Protein AF-A0A7S3G269-F1 (afdb_monomer)

Foldseek 3Di:
DDDDDDPDPPPQPVQNVVQVVLVVCCCVVPVPPDQPDPHPVSSVVVVVVVCVVVPCVDPVVVVVVVVVVVVVVVVVVVVVVVVVVVVVVVVVLVVVLVVLVVVLVVLVVVLVVLVVVLVVLVVVVVVVVVVVVVVVVVCVDDDDDPVVVVVVVVVVVSVVVSVVSVVVSVVSVVVSVVSVVVSVVSVVVD

Solvent-accessible surface area (backbone atoms only — not comparable to full-atom values): 10817 Å² total; per-residue (Å²): 135,87,84,78,76,81,92,66,95,61,88,68,48,72,66,56,53,50,41,52,51,52,48,52,49,43,28,72,76,67,70,49,79,81,74,84,62,88,46,69,66,51,47,53,51,52,52,51,48,52,40,57,76,66,38,47,85,36,74,66,33,50,46,55,53,48,55,52,50,52,54,50,51,52,51,51,54,50,51,52,54,51,50,50,55,50,52,52,50,52,52,53,51,52,53,49,48,53,52,51,51,52,50,44,52,54,51,51,51,53,52,52,52,53,51,52,53,48,55,52,51,52,52,51,51,52,52,50,52,53,49,51,55,56,50,59,70,56,55,86,50,94,67,93,61,76,66,59,59,56,52,51,51,50,51,52,52,53,49,54,53,50,49,53,53,50,55,51,46,55,54,49,54,51,52,49,51,51,47,48,54,54,48,56,53,55,57,74,70,108

Nearest PDB structures (foldseek):
  5nnv-assembly4_D  TM=6.983E-01  e=1.440E-01  Bacillus subtilis subsp. subtilis str. 168
  5dxh-assembly2_E  TM=9.054E-01  e=5.481E+00  Bos taurus
  8sbj-assembly1_B  TM=4.079E-01  e=4.845E+00  Homo sapiens

Mean predicted aligned error: 18.45 Å

Radius of gyration: 41.76 Å; Cα contacts (8 Å, |Δi|>4): 52; chains: 1; bounding box: 80×45×106 Å

Organism: NCBI:txid652834

pLDDT: mean 71.33, std 13.99, range [30.2, 91.5]

Sequence (190 aa):
ASSRRPNNVRTKSWRDSCVDAIGNILDSASGIEGLKLSTPRDVQKSFLEWLREREYWSTEGLNLLTERLDVLQQRIKQQKADKIRMQDRIASVSQALATRTKECALQATQVSDLKAEIEKLKSSLKAVKQKNNKYARASDSCVPQPSLQEENQKLKQENKALRLKTDNIMKKARILGQCRDDVDNQVLWI

Secondary structure (DSSP, 8-state):
---PPP-------HHHHHHHHHHHHHHHHH--TT----SHHHHHHHHHHHHHHTTTTSHHHHHHHHHHHHHHHHHHHHHHHHHHHHHHHHHHHHHHHHHHHHHHHHHHHHHHHHHHHHHHHHHHHHHHHHHHHHHHTTTTS----THHHHHHHHHHHHHHHHHHHHHHHHHHHHHHHHHHHHHHHHHHH-

Structure (mmCIF, N/CA/C/O backbone):
data_AF-A0A7S3G269-F1
#
_entry.id   AF-A0A7S3G269-F1
#
loop_
_atom_site.group_PDB
_atom_site.id
_atom_site.type_symbol
_atom_site.label_atom_id
_atom_site.label_alt_id
_atom_site.label_comp_id
_atom_site.label_asym_id
_atom_site.label_entity_id
_atom_site.label_seq_id
_atom_site.pdbx_PDB_ins_code
_atom_site.Cartn_x
_atom_site.Cartn_y
_atom_site.Cartn_z
_atom_site.occupancy
_atom_site.B_iso_or_equiv
_atom_site.auth_seq_id
_atom_site.auth_comp_id
_atom_site.auth_asym_id
_atom_site.auth_atom_id
_atom_site.pdbx_PDB_model_num
ATOM 1 N N . ALA A 1 1 ? 4.095 -27.886 -40.578 1.00 30.20 1 ALA A N 1
ATOM 2 C CA . ALA A 1 1 ? 4.165 -29.336 -40.837 1.00 30.20 1 ALA A CA 1
ATOM 3 C C . ALA A 1 1 ? 5.515 -29.862 -40.350 1.00 30.20 1 ALA A C 1
ATOM 5 O O . ALA A 1 1 ? 6.542 -29.458 -40.869 1.00 30.20 1 ALA A O 1
ATOM 6 N N . SER A 1 2 ? 5.475 -30.649 -39.272 1.00 42.44 2 SER A N 1
ATOM 7 C CA . SER A 1 2 ? 6.471 -31.598 -38.742 1.00 42.44 2 SER A CA 1
ATOM 8 C C . SER A 1 2 ? 7.972 -31.357 -38.992 1.00 42.44 2 SER A C 1
ATOM 10 O O . SER A 1 2 ? 8.541 -31.916 -39.924 1.00 42.44 2 SER A O 1
ATOM 12 N N . SER A 1 3 ? 8.653 -30.674 -38.065 1.00 34.12 3 SER A N 1
ATOM 13 C CA . SER A 1 3 ? 10.115 -30.773 -37.920 1.00 34.12 3 SER A CA 1
ATOM 14 C C . SER A 1 3 ? 10.446 -31.744 -36.782 1.00 34.12 3 SER A C 1
ATOM 16 O O . SER A 1 3 ? 10.387 -31.399 -35.600 1.00 34.12 3 SER A O 1
ATOM 18 N N . ARG A 1 4 ? 10.737 -33.002 -37.133 1.00 43.38 4 ARG A N 1
ATOM 19 C CA . ARG A 1 4 ? 11.405 -33.943 -36.223 1.00 43.38 4 ARG A CA 1
ATOM 20 C C . ARG A 1 4 ? 12.840 -33.447 -36.030 1.00 43.38 4 ARG A C 1
ATOM 22 O O . ARG A 1 4 ? 13.600 -33.408 -36.993 1.00 43.38 4 ARG A O 1
ATOM 29 N N . ARG A 1 5 ? 13.223 -33.103 -34.795 1.00 44.38 5 ARG A N 1
ATOM 30 C CA . ARG A 1 5 ? 14.637 -32.872 -34.455 1.00 44.38 5 ARG A CA 1
ATOM 31 C C . ARG A 1 5 ? 15.435 -34.160 -34.728 1.00 44.38 5 ARG A C 1
ATOM 33 O O . ARG A 1 5 ? 14.973 -35.226 -34.314 1.00 44.38 5 ARG A O 1
ATOM 40 N N . PRO A 1 6 ? 16.604 -34.104 -35.390 1.00 44.97 6 PRO A N 1
ATOM 41 C CA . PRO A 1 6 ? 17.436 -35.284 -35.574 1.00 44.97 6 PRO A CA 1
ATOM 42 C C . PRO A 1 6 ? 17.963 -35.764 -34.219 1.00 44.97 6 PRO A C 1
ATOM 44 O O . PRO A 1 6 ? 18.627 -35.014 -33.502 1.00 44.97 6 PRO A O 1
ATOM 47 N N . ASN A 1 7 ? 17.690 -37.026 -33.887 1.00 43.25 7 ASN A N 1
ATOM 48 C CA . ASN A 1 7 ? 18.412 -37.754 -32.850 1.00 43.25 7 ASN A CA 1
ATOM 49 C C . ASN A 1 7 ? 19.837 -37.994 -33.352 1.00 43.25 7 ASN A C 1
ATOM 51 O O . ASN A 1 7 ? 20.081 -38.951 -34.075 1.00 43.25 7 ASN A O 1
ATOM 55 N N . ASN A 1 8 ? 20.771 -37.127 -32.976 1.00 42.66 8 ASN A N 1
ATOM 56 C CA . ASN A 1 8 ? 22.187 -37.462 -32.970 1.00 42.66 8 ASN A CA 1
ATOM 57 C C . ASN A 1 8 ? 22.816 -36.859 -31.719 1.00 42.66 8 ASN A C 1
ATOM 59 O O . ASN A 1 8 ? 23.227 -35.701 -31.685 1.00 42.66 8 ASN A O 1
ATOM 63 N N . VAL A 1 9 ? 22.874 -37.686 -30.675 1.00 44.97 9 VAL A N 1
ATOM 64 C CA . VAL A 1 9 ? 23.690 -37.461 -29.482 1.00 44.97 9 VAL A CA 1
ATOM 65 C C . VAL A 1 9 ? 25.144 -37.716 -29.879 1.00 44.97 9 VAL A C 1
ATOM 67 O O . VAL A 1 9 ? 25.726 -38.757 -29.603 1.00 44.97 9 VAL A O 1
ATOM 70 N N . ARG A 1 10 ? 25.729 -36.755 -30.588 1.00 48.09 10 ARG A N 1
ATOM 71 C CA . ARG A 1 10 ? 27.166 -36.503 -30.537 1.00 48.09 10 ARG A CA 1
ATOM 72 C C . ARG A 1 10 ? 27.275 -35.272 -29.659 1.00 48.09 10 ARG A C 1
ATOM 74 O O . ARG A 1 10 ? 26.600 -34.289 -29.947 1.00 48.09 10 ARG A O 1
ATOM 81 N N . THR A 1 11 ? 28.000 -35.361 -28.549 1.00 46.25 11 THR A N 1
ATOM 82 C CA . THR A 1 11 ? 28.187 -34.267 -27.589 1.00 46.25 11 THR A CA 1
ATOM 83 C C . THR A 1 11 ? 28.650 -33.020 -28.333 1.00 46.25 11 THR A C 1
ATOM 85 O O . THR A 1 11 ? 29.830 -32.854 -28.629 1.00 46.25 11 THR A O 1
ATOM 88 N N . LYS A 1 12 ? 27.689 -32.167 -28.701 1.00 50.66 12 LYS A N 1
ATOM 89 C CA . LYS A 1 12 ? 27.954 -30.886 -29.337 1.00 50.66 12 LYS A CA 1
ATOM 90 C C . LYS A 1 12 ? 28.776 -30.108 -28.333 1.00 50.66 12 LYS A C 1
ATOM 92 O O . LYS A 1 12 ? 28.326 -29.908 -27.202 1.00 50.66 12 LYS A O 1
ATOM 97 N N . SER A 1 13 ? 29.992 -29.727 -28.710 1.00 56.06 13 SER A N 1
ATOM 98 C CA . SER A 1 13 ? 30.790 -28.904 -27.819 1.00 56.06 13 SER A CA 1
ATOM 99 C C . SER A 1 13 ? 30.010 -27.614 -27.553 1.00 56.06 13 SER A C 1
ATOM 101 O O . SER A 1 13 ? 29.208 -27.167 -28.381 1.00 56.06 13 SER A O 1
ATOM 103 N N . TRP A 1 14 ? 30.207 -27.004 -26.386 1.00 51.75 14 TRP A N 1
ATOM 104 C CA . TRP A 1 14 ? 29.536 -25.743 -26.050 1.00 51.75 14 TRP A CA 1
ATOM 105 C C . TRP A 1 14 ? 29.768 -24.681 -27.143 1.00 51.75 14 TRP A C 1
ATOM 107 O O . TRP A 1 14 ? 28.880 -23.902 -27.471 1.00 51.75 14 TRP A O 1
ATOM 117 N N . ARG A 1 15 ? 30.927 -24.764 -27.810 1.00 53.53 15 ARG A N 1
ATOM 118 C CA . ARG A 1 15 ? 31.308 -23.953 -28.966 1.00 53.53 15 ARG A CA 1
ATOM 119 C C . ARG A 1 15 ? 30.392 -24.171 -30.177 1.00 53.53 15 ARG A C 1
ATOM 121 O O . ARG A 1 15 ? 29.930 -23.191 -30.746 1.00 53.53 15 ARG A O 1
ATOM 128 N N . ASP A 1 16 ? 30.074 -25.415 -30.521 1.00 56.16 16 ASP A N 1
ATOM 129 C CA . ASP A 1 16 ? 29.172 -25.747 -31.638 1.00 56.16 16 ASP A CA 1
ATOM 130 C C . ASP A 1 16 ? 27.724 -25.337 -31.339 1.00 56.16 16 ASP A C 1
ATOM 132 O O . ASP A 1 16 ? 26.979 -24.936 -32.228 1.00 56.16 16 ASP A O 1
ATOM 136 N N . SER A 1 17 ? 27.327 -25.391 -30.064 1.00 57.75 17 SER A N 1
ATOM 137 C CA . SER A 1 17 ? 26.007 -24.923 -29.622 1.00 57.75 17 SER A CA 1
ATOM 138 C C . SER A 1 17 ? 25.887 -23.396 -29.697 1.00 57.75 17 SER A C 1
ATOM 140 O O . SER A 1 17 ? 24.837 -22.882 -30.077 1.00 57.75 17 SER A O 1
ATOM 142 N N . CYS A 1 18 ? 26.961 -22.661 -29.385 1.00 55.59 18 CYS A N 1
ATOM 143 C CA . CYS A 1 18 ? 27.012 -21.208 -29.549 1.00 55.59 18 CYS A CA 1
ATOM 144 C C . CYS A 1 18 ? 27.023 -20.787 -31.025 1.00 55.59 18 CYS A C 1
ATOM 146 O O . CYS A 1 18 ? 26.363 -19.812 -31.371 1.00 55.59 18 CYS A O 1
ATOM 148 N N . VAL A 1 19 ? 27.728 -21.520 -31.893 1.00 60.31 19 VAL A N 1
ATOM 149 C CA . VAL A 1 19 ? 27.756 -21.262 -33.346 1.00 60.31 19 VAL A CA 1
ATOM 150 C C . VAL A 1 19 ? 26.364 -21.406 -33.955 1.00 60.31 19 VAL A C 1
ATOM 152 O O . VAL A 1 19 ? 25.907 -20.499 -34.645 1.00 60.31 19 VAL A O 1
ATOM 155 N N . ASP A 1 20 ? 25.654 -22.481 -33.621 1.00 62.47 20 ASP A N 1
ATOM 156 C CA . ASP A 1 20 ? 24.273 -22.689 -34.056 1.00 62.47 20 ASP A CA 1
ATOM 157 C C . ASP A 1 20 ? 23.311 -21.630 -33.508 1.00 62.47 20 ASP A C 1
ATO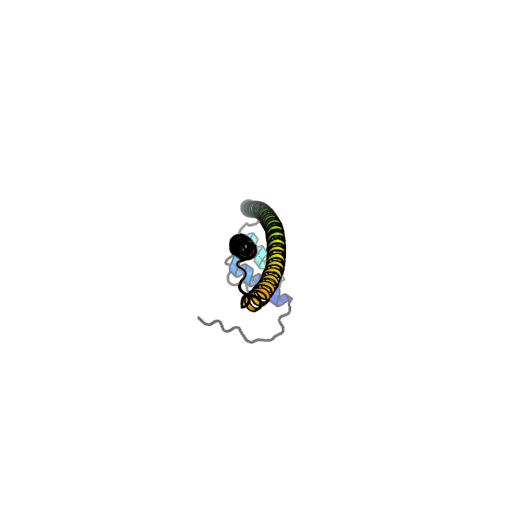M 159 O O . ASP A 1 20 ? 22.429 -21.159 -34.223 1.00 62.47 20 ASP A O 1
ATOM 163 N N . ALA A 1 21 ? 23.457 -21.250 -32.236 1.00 62.50 21 ALA A N 1
ATOM 164 C CA . ALA A 1 21 ? 22.605 -20.232 -31.627 1.00 62.50 21 ALA A CA 1
ATOM 165 C C . ALA A 1 21 ? 22.792 -18.869 -32.307 1.00 62.50 21 ALA A C 1
ATOM 167 O O . ALA A 1 21 ? 21.808 -18.198 -32.610 1.00 62.50 21 ALA A O 1
ATOM 168 N N . ILE A 1 22 ? 24.040 -18.487 -32.594 1.00 61.22 22 ILE A N 1
ATOM 169 C CA . ILE A 1 22 ? 24.359 -17.250 -33.312 1.00 61.22 22 ILE A CA 1
ATOM 170 C C . ILE A 1 22 ? 23.847 -17.327 -34.756 1.00 61.22 22 ILE A C 1
ATOM 172 O O . ILE A 1 22 ? 23.224 -16.374 -35.214 1.00 61.22 22 ILE A O 1
ATOM 176 N N . GLY A 1 23 ? 24.021 -18.461 -35.444 1.00 61.69 23 GLY A N 1
ATOM 177 C CA . GLY A 1 23 ? 23.467 -18.686 -36.783 1.00 61.69 23 GLY A CA 1
ATOM 178 C C . GLY A 1 23 ? 21.944 -18.523 -36.828 1.00 61.69 23 GLY A C 1
ATOM 179 O O . GLY A 1 23 ? 21.434 -17.791 -37.668 1.00 61.69 23 GLY A O 1
ATOM 180 N N . ASN A 1 24 ? 21.222 -19.103 -35.865 1.00 64.81 24 ASN A N 1
ATOM 181 C CA . ASN A 1 24 ? 19.760 -18.997 -35.775 1.00 64.81 24 ASN A CA 1
ATOM 182 C C . ASN A 1 24 ? 19.277 -17.581 -35.407 1.00 64.81 24 ASN A C 1
ATOM 184 O O . ASN A 1 24 ? 18.223 -17.139 -35.869 1.00 64.81 24 ASN A O 1
ATOM 188 N N . ILE A 1 25 ? 20.026 -16.849 -34.574 1.00 62.00 25 ILE A N 1
ATOM 189 C CA . ILE A 1 25 ? 19.722 -15.443 -34.268 1.00 62.00 25 ILE A CA 1
ATOM 190 C C . ILE A 1 25 ? 19.911 -14.577 -35.519 1.00 62.00 25 ILE A C 1
ATOM 192 O O . ILE A 1 25 ? 19.076 -13.721 -35.791 1.00 62.00 25 ILE A O 1
ATOM 196 N N . LEU A 1 26 ? 20.966 -14.808 -36.302 1.00 59.66 26 LEU A N 1
ATOM 197 C CA . LEU A 1 26 ? 21.218 -14.065 -37.540 1.00 59.66 26 LEU A CA 1
ATOM 198 C C . LEU A 1 26 ? 20.194 -14.389 -38.640 1.00 59.66 26 LEU A C 1
ATOM 200 O O . LEU A 1 26 ? 19.758 -13.480 -39.350 1.00 59.66 26 LEU A O 1
ATOM 204 N N . ASP A 1 27 ? 19.756 -15.642 -38.741 1.00 62.19 27 ASP A N 1
ATOM 205 C CA . ASP A 1 27 ? 18.690 -16.055 -39.661 1.00 62.19 27 ASP A CA 1
ATOM 206 C C . ASP A 1 27 ? 17.363 -15.349 -39.307 1.00 62.19 27 ASP A C 1
ATOM 208 O O . ASP A 1 27 ? 16.761 -14.658 -40.129 1.00 62.19 27 ASP A O 1
ATOM 212 N N . SER A 1 28 ? 16.978 -15.379 -38.024 1.00 59.81 28 SER A N 1
ATOM 213 C CA . SER A 1 28 ? 15.718 -14.789 -37.541 1.00 59.81 28 SER A CA 1
ATOM 214 C C . SER A 1 28 ? 15.690 -13.256 -37.452 1.00 59.81 28 SER A C 1
ATOM 216 O O . SER A 1 28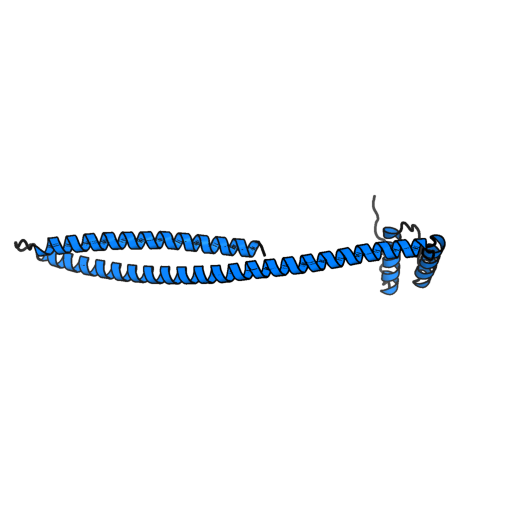 ? 14.634 -12.661 -37.661 1.00 59.81 28 SER A O 1
ATOM 218 N N . ALA A 1 29 ? 16.808 -12.596 -37.136 1.00 54.38 29 ALA A N 1
ATOM 219 C CA . ALA A 1 29 ? 16.851 -11.143 -36.938 1.00 54.38 29 ALA A CA 1
ATOM 220 C C . ALA A 1 29 ? 17.131 -10.354 -38.227 1.00 54.38 29 ALA A C 1
ATOM 222 O O . ALA A 1 29 ? 16.795 -9.171 -38.304 1.00 54.38 29 ALA A O 1
ATOM 223 N N . SER A 1 30 ? 17.756 -10.989 -39.222 1.00 54.28 30 SER A N 1
ATOM 224 C CA . SER A 1 30 ? 18.279 -10.310 -40.417 1.00 54.28 30 SER A CA 1
ATOM 225 C C . SER A 1 30 ? 17.830 -10.926 -41.750 1.00 54.28 30 SER A C 1
ATOM 227 O O . SER A 1 30 ? 18.156 -10.366 -42.799 1.00 54.28 30 SER A O 1
ATOM 229 N N . GLY A 1 31 ? 17.055 -12.022 -41.726 1.00 51.16 31 GLY A N 1
ATOM 230 C CA . GLY A 1 31 ? 16.548 -12.702 -42.926 1.00 51.16 31 GLY A CA 1
ATOM 231 C C . GLY A 1 31 ? 17.655 -13.351 -43.758 1.00 51.16 31 GLY A C 1
ATOM 232 O O . GLY A 1 31 ? 17.577 -13.374 -44.984 1.00 51.16 31 GLY A O 1
ATOM 233 N N . ILE A 1 32 ? 18.733 -13.789 -43.101 1.00 53.56 32 ILE A N 1
ATOM 234 C CA . ILE A 1 32 ? 19.906 -14.377 -43.756 1.00 53.56 32 ILE A CA 1
ATOM 235 C C . ILE A 1 32 ? 19.717 -15.893 -43.828 1.00 53.56 32 ILE A C 1
ATOM 237 O O . ILE A 1 32 ? 20.309 -16.642 -43.050 1.00 53.56 32 ILE A O 1
ATOM 241 N N . GLU A 1 33 ? 18.885 -16.334 -44.768 1.00 52.97 33 GLU A N 1
ATOM 242 C CA . GLU A 1 33 ? 18.610 -17.757 -44.957 1.00 52.97 33 GLU A CA 1
ATOM 243 C C . GLU A 1 33 ? 19.847 -18.503 -45.495 1.00 52.97 33 GLU A C 1
ATOM 245 O O . GLU A 1 33 ? 20.516 -18.064 -46.431 1.00 52.97 33 GLU A O 1
ATOM 250 N N . GLY A 1 34 ? 20.137 -19.682 -44.933 1.00 52.78 34 GLY A N 1
ATOM 251 C CA . GLY A 1 34 ? 21.061 -20.649 -45.547 1.00 52.78 34 GLY A CA 1
ATOM 252 C C . GLY A 1 34 ? 22.529 -20.591 -45.110 1.00 52.78 34 GLY A C 1
ATOM 253 O O . GLY A 1 34 ? 23.375 -21.237 -45.735 1.00 52.78 34 GLY A O 1
ATOM 254 N N . LEU A 1 35 ? 22.853 -19.902 -44.016 1.00 53.97 35 LEU A N 1
ATOM 255 C CA . LEU A 1 35 ? 24.195 -19.914 -43.429 1.00 53.97 35 LEU A CA 1
ATOM 256 C C . LEU A 1 35 ? 24.550 -21.306 -42.852 1.00 53.97 35 LEU A C 1
ATOM 258 O O . LEU A 1 35 ? 24.335 -21.598 -41.675 1.00 53.97 35 LEU A O 1
ATOM 262 N N . LYS A 1 36 ? 25.123 -22.193 -43.680 1.00 53.59 36 LYS A N 1
ATOM 263 C CA . LYS A 1 36 ? 25.742 -23.456 -43.233 1.00 53.59 36 LYS A CA 1
ATOM 264 C C . LYS A 1 36 ? 27.072 -23.158 -42.546 1.00 53.59 36 LYS A C 1
ATOM 266 O O . LYS A 1 36 ? 28.131 -23.178 -43.166 1.00 53.59 36 LYS A O 1
ATOM 271 N N . LEU A 1 37 ? 27.002 -22.863 -41.256 1.00 57.34 37 LEU A N 1
ATOM 272 C CA . LEU A 1 37 ? 28.147 -22.432 -40.467 1.00 57.34 37 LEU A CA 1
ATOM 273 C C . LEU A 1 37 ? 28.742 -23.616 -39.704 1.00 57.34 37 LEU A C 1
ATOM 275 O O . LEU A 1 37 ? 28.234 -24.026 -38.667 1.00 57.34 37 LEU A O 1
ATOM 279 N N . SER A 1 38 ? 29.818 -24.188 -40.243 1.00 56.19 38 SER A N 1
ATOM 280 C CA . SER A 1 38 ? 30.532 -25.321 -39.641 1.00 56.19 38 SER A CA 1
ATOM 281 C C . SER A 1 38 ? 31.524 -24.915 -38.553 1.00 56.19 38 SER A C 1
ATOM 283 O O . SER A 1 38 ? 31.844 -25.727 -37.688 1.00 56.19 38 SER A O 1
ATOM 285 N N . THR A 1 39 ? 32.030 -23.679 -38.581 1.00 54.38 39 THR A N 1
ATOM 286 C CA . THR A 1 39 ? 32.997 -23.185 -37.595 1.00 54.38 39 THR A CA 1
ATOM 287 C C . THR A 1 39 ? 32.713 -21.733 -37.195 1.00 54.38 39 THR A C 1
ATOM 289 O O . THR A 1 39 ? 32.181 -20.970 -38.001 1.00 54.38 39 THR A O 1
ATOM 292 N N . PRO A 1 40 ? 33.129 -21.288 -35.989 1.00 51.66 40 PRO A N 1
ATOM 293 C CA . PRO A 1 40 ? 33.003 -19.888 -35.562 1.00 51.66 40 PRO A CA 1
ATOM 294 C C . PRO A 1 40 ? 33.630 -18.876 -36.535 1.00 51.66 40 PRO A C 1
ATOM 296 O O . PRO A 1 40 ? 33.177 -17.737 -36.629 1.00 51.66 40 PRO A O 1
ATOM 299 N N . ARG A 1 41 ? 34.670 -19.292 -37.271 1.00 57.78 41 ARG A N 1
ATOM 300 C CA . ARG A 1 41 ? 35.374 -18.448 -38.244 1.00 57.78 41 ARG A CA 1
ATOM 301 C C . ARG A 1 41 ? 34.535 -18.208 -39.500 1.00 57.78 41 ARG A C 1
ATOM 303 O O . ARG A 1 41 ? 34.567 -17.104 -40.037 1.00 57.78 41 ARG A O 1
ATOM 310 N N . ASP A 1 42 ? 33.743 -19.197 -39.908 1.00 62.53 42 ASP A N 1
ATOM 311 C CA . ASP A 1 42 ? 32.808 -19.079 -41.032 1.00 62.53 42 ASP A CA 1
ATOM 312 C C . ASP A 1 42 ? 31.645 -18.143 -40.676 1.00 62.53 42 ASP A C 1
ATOM 314 O O . ASP A 1 42 ? 31.217 -17.354 -41.518 1.00 62.53 42 ASP A O 1
ATOM 318 N N . VAL A 1 43 ? 31.190 -18.162 -39.410 1.00 61.41 43 VAL A N 1
ATOM 319 C CA . VAL A 1 43 ? 30.153 -17.237 -38.903 1.00 61.41 43 VAL A CA 1
ATOM 320 C C . VAL A 1 43 ? 30.655 -15.809 -39.012 1.00 61.41 43 VAL A C 1
ATOM 322 O O . VAL A 1 43 ? 29.986 -14.945 -39.569 1.00 61.41 43 VAL A O 1
ATOM 325 N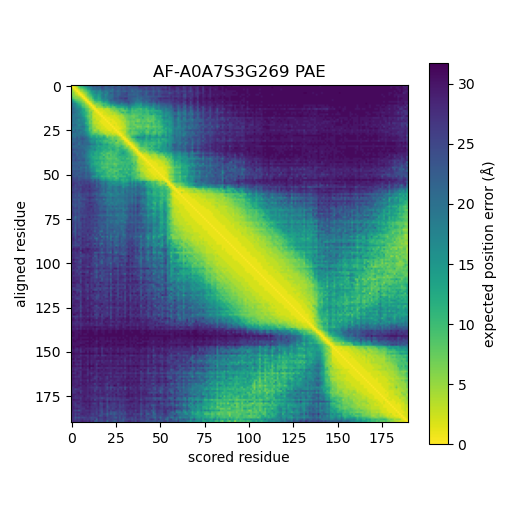 N . GLN A 1 44 ? 31.862 -15.573 -38.497 1.00 58.47 44 GLN A N 1
ATOM 326 C CA . GLN A 1 44 ? 32.469 -14.253 -38.477 1.00 58.47 44 GLN A CA 1
ATOM 327 C C . GLN A 1 44 ? 32.713 -13.732 -39.894 1.00 58.47 44 GLN A C 1
ATOM 329 O O . GLN A 1 44 ? 32.409 -12.577 -40.173 1.00 58.47 44 GLN A O 1
ATOM 334 N N . LYS A 1 45 ? 33.234 -14.571 -40.796 1.00 63.75 45 LYS A N 1
ATOM 335 C CA . LYS A 1 45 ? 33.507 -14.173 -42.179 1.00 63.75 45 LYS A CA 1
ATOM 336 C C . LYS A 1 45 ? 32.218 -13.854 -42.938 1.00 63.75 45 LYS A C 1
ATOM 338 O O . LYS A 1 45 ? 32.131 -12.777 -43.514 1.00 63.75 45 LYS A O 1
ATOM 343 N N . SER A 1 46 ? 31.209 -14.721 -42.848 1.00 64.56 46 SER A N 1
ATOM 344 C CA . SER A 1 46 ? 29.932 -14.525 -43.547 1.00 64.56 46 SER A CA 1
ATOM 345 C C . SER A 1 46 ? 29.145 -13.336 -42.988 1.00 64.56 46 SER A C 1
ATOM 347 O O . SER A 1 46 ? 28.527 -12.594 -43.740 1.00 64.56 46 SER A O 1
ATOM 349 N N . PHE A 1 47 ? 29.206 -13.098 -41.673 1.00 63.56 47 PHE A N 1
ATOM 350 C CA . PHE A 1 47 ? 28.595 -11.923 -41.050 1.00 63.56 47 PHE A CA 1
ATOM 351 C C . PHE A 1 47 ? 29.297 -10.620 -41.456 1.00 63.56 47 PHE A C 1
ATOM 353 O O . PHE A 1 47 ? 28.637 -9.623 -41.736 1.00 63.56 47 PHE A O 1
ATOM 360 N N . LEU A 1 48 ? 30.632 -10.615 -41.529 1.00 62.84 48 LEU A N 1
ATOM 361 C CA . LEU A 1 48 ? 31.394 -9.453 -41.994 1.00 62.84 48 LEU A CA 1
ATOM 362 C C . LEU A 1 48 ? 31.195 -9.188 -43.491 1.00 62.84 48 LEU A C 1
ATOM 364 O O . LEU A 1 48 ? 31.133 -8.026 -43.885 1.00 62.84 48 LEU A O 1
ATOM 368 N N . GLU A 1 49 ? 31.075 -10.233 -44.311 1.00 65.00 49 GLU A N 1
ATOM 369 C CA . GLU A 1 49 ? 30.722 -10.120 -45.731 1.00 65.00 49 GLU A CA 1
ATOM 370 C C . GLU A 1 49 ? 29.296 -9.581 -45.896 1.00 65.00 49 GLU A C 1
ATOM 372 O O . GLU A 1 49 ? 29.116 -8.604 -46.613 1.00 65.00 49 GLU A O 1
ATOM 377 N N . TRP A 1 50 ? 28.322 -10.073 -45.126 1.00 67.75 50 TRP A N 1
ATOM 378 C CA . TRP A 1 50 ? 26.955 -9.539 -45.112 1.00 67.75 50 TRP A CA 1
ATOM 379 C C . TRP A 1 50 ? 26.885 -8.061 -44.686 1.00 67.75 50 TRP A C 1
ATOM 381 O O . TRP A 1 50 ? 26.202 -7.255 -45.318 1.00 67.75 50 TRP A O 1
ATOM 391 N N . LEU A 1 51 ? 27.625 -7.670 -43.639 1.00 60.41 51 LEU A N 1
ATOM 392 C CA . LEU A 1 51 ? 27.727 -6.267 -43.212 1.00 60.41 51 LEU A CA 1
ATOM 393 C C . LEU A 1 51 ? 28.402 -5.384 -44.271 1.00 60.41 51 LEU A C 1
ATOM 395 O O . LEU A 1 51 ? 28.071 -4.204 -44.390 1.00 60.41 51 LEU A O 1
ATOM 399 N N . ARG A 1 52 ? 29.365 -5.932 -45.018 1.00 64.94 52 ARG A N 1
ATOM 400 C CA . ARG A 1 52 ? 30.058 -5.233 -46.105 1.00 64.94 52 ARG A CA 1
ATOM 401 C C . ARG A 1 52 ? 29.150 -5.062 -47.326 1.00 64.94 52 ARG A C 1
ATOM 403 O O . ARG A 1 52 ? 29.105 -3.967 -47.867 1.00 64.94 52 ARG A O 1
ATOM 410 N N . GLU A 1 53 ? 28.423 -6.103 -47.728 1.00 63.12 53 GLU A N 1
ATOM 411 C CA . GLU A 1 53 ? 27.499 -6.094 -48.875 1.00 63.12 53 GLU A CA 1
ATOM 412 C C . GLU A 1 53 ? 26.307 -5.158 -48.674 1.00 63.12 53 GLU A C 1
ATOM 414 O O . GLU A 1 53 ? 25.802 -4.583 -49.632 1.00 63.12 53 GLU A O 1
ATOM 419 N N . ARG A 1 54 ? 25.871 -4.976 -47.425 1.00 61.00 54 ARG A N 1
ATOM 420 C CA . ARG A 1 54 ? 24.789 -4.049 -47.069 1.00 61.00 54 ARG A CA 1
ATOM 421 C C . ARG A 1 54 ? 25.266 -2.654 -46.690 1.00 61.00 54 ARG A C 1
ATOM 423 O O . ARG A 1 54 ? 24.493 -1.899 -46.110 1.00 61.00 54 ARG A O 1
ATOM 430 N N . GLU A 1 55 ? 26.535 -2.344 -46.946 1.00 57.06 55 GLU A N 1
ATOM 431 C CA . GLU A 1 55 ? 27.126 -1.044 -46.641 1.00 57.06 55 GLU A CA 1
ATOM 432 C C . GLU A 1 55 ? 26.869 -0.587 -45.192 1.00 57.06 55 GLU A C 1
ATOM 434 O O . GLU A 1 55 ? 26.750 0.600 -44.918 1.00 57.06 55 GLU A O 1
ATOM 439 N N . TYR A 1 56 ? 26.829 -1.497 -44.212 1.00 55.59 56 TYR A N 1
ATOM 440 C CA . TYR A 1 56 ? 26.658 -1.106 -42.801 1.00 55.59 56 TYR A CA 1
ATOM 441 C C . TYR A 1 56 ? 27.840 -0.271 -42.266 1.00 55.59 56 TYR A C 1
ATOM 443 O O . TYR A 1 56 ? 27.749 0.333 -41.199 1.00 55.59 56 TYR A O 1
ATOM 451 N N . TRP A 1 57 ? 28.940 -0.239 -43.024 1.00 55.75 57 TRP A N 1
ATOM 452 C CA . TRP A 1 57 ? 30.123 0.599 -42.820 1.00 55.75 57 TRP A CA 1
ATOM 453 C C . TRP A 1 57 ? 30.072 1.918 -43.609 1.00 55.75 57 TRP A C 1
ATOM 455 O O . TRP A 1 57 ? 31.005 2.715 -43.520 1.00 55.75 57 TRP A O 1
ATOM 465 N N . SER A 1 58 ? 29.012 2.148 -44.389 1.00 63.50 58 SER A N 1
ATOM 466 C CA . SER A 1 58 ? 28.723 3.456 -44.968 1.00 63.50 58 SER A CA 1
ATOM 467 C C . SER A 1 58 ? 28.205 4.405 -43.896 1.00 63.50 58 SER A C 1
ATOM 469 O O . SER A 1 58 ? 27.733 4.009 -42.824 1.00 63.50 58 SER A O 1
ATOM 471 N N . THR A 1 59 ? 28.252 5.689 -44.219 1.00 65.31 59 THR A N 1
ATOM 472 C CA . THR A 1 59 ? 27.626 6.761 -43.449 1.00 65.31 59 THR A CA 1
ATOM 473 C C . THR A 1 59 ? 26.159 6.462 -43.119 1.00 65.31 59 THR A C 1
ATOM 475 O O . THR A 1 59 ? 25.707 6.799 -42.031 1.00 65.31 59 THR A O 1
ATOM 478 N N . GLU A 1 60 ? 25.426 5.776 -43.999 1.00 65.00 60 GLU A N 1
ATOM 479 C CA . GLU A 1 60 ? 24.012 5.437 -43.802 1.00 65.00 60 GLU A CA 1
ATOM 480 C C . GLU A 1 60 ? 23.812 4.335 -42.746 1.00 65.00 60 GLU A C 1
ATOM 482 O O . GLU A 1 60 ? 22.956 4.459 -41.867 1.00 65.00 60 GLU A O 1
ATOM 487 N N . GLY A 1 61 ? 24.675 3.313 -42.738 1.00 65.81 61 GLY A N 1
ATOM 488 C CA . GLY A 1 61 ? 24.690 2.280 -41.696 1.00 65.81 61 GLY A CA 1
ATOM 489 C C . GLY A 1 61 ? 25.043 2.831 -40.309 1.00 65.81 61 GLY A C 1
ATOM 490 O O . GLY A 1 61 ? 24.417 2.465 -39.310 1.00 65.81 61 GLY A O 1
ATOM 491 N N . LEU A 1 62 ? 25.998 3.765 -40.244 1.00 73.44 62 LEU A N 1
ATOM 492 C CA . LEU A 1 62 ? 26.362 4.466 -39.007 1.00 73.44 62 LEU A CA 1
ATOM 493 C C . LEU A 1 62 ? 25.241 5.391 -38.509 1.00 73.44 62 LEU A C 1
ATOM 495 O O . LEU A 1 62 ? 24.986 5.439 -37.302 1.00 73.44 62 LEU A O 1
ATOM 499 N N . ASN A 1 63 ? 24.529 6.069 -39.413 1.00 77.00 63 ASN A N 1
ATOM 500 C CA . ASN A 1 63 ? 23.376 6.899 -39.061 1.00 77.00 63 ASN A CA 1
ATOM 501 C C . ASN A 1 63 ? 22.242 6.051 -38.471 1.00 77.00 63 ASN A C 1
ATOM 503 O O . ASN A 1 63 ? 21.749 6.364 -37.390 1.00 77.00 63 ASN A O 1
ATOM 507 N N . LEU A 1 64 ? 21.906 4.917 -39.095 1.00 77.06 64 LEU A N 1
ATOM 508 C CA . LEU A 1 64 ? 20.872 4.007 -38.591 1.00 77.06 64 LEU A CA 1
ATOM 509 C C . LEU A 1 64 ? 21.214 3.441 -37.200 1.00 77.06 64 LEU A C 1
ATOM 511 O O . LEU A 1 64 ? 20.338 3.287 -36.344 1.00 77.06 64 LEU A O 1
ATOM 515 N N . LEU A 1 65 ? 22.487 3.116 -36.955 1.00 74.44 65 LEU A N 1
ATOM 516 C CA . LEU A 1 65 ? 22.948 2.671 -35.636 1.00 74.44 65 LEU A CA 1
ATOM 517 C C . LEU A 1 65 ? 22.864 3.791 -34.593 1.00 74.44 65 LEU A C 1
ATOM 519 O O . LEU A 1 65 ? 22.489 3.521 -33.451 1.00 74.44 65 LEU A O 1
ATOM 523 N N . THR A 1 66 ? 23.159 5.030 -34.987 1.00 75.44 66 THR A N 1
ATOM 524 C CA . THR A 1 66 ? 23.059 6.213 -34.120 1.00 75.44 66 THR A CA 1
ATOM 525 C C . THR A 1 66 ? 21.604 6.500 -33.747 1.00 75.44 66 THR A C 1
ATOM 527 O O . THR A 1 66 ? 21.291 6.603 -32.564 1.00 75.44 66 THR A O 1
ATOM 530 N N . GLU A 1 67 ? 20.685 6.488 -34.715 1.00 76.38 67 GLU A N 1
ATOM 531 C CA . GLU A 1 67 ? 19.247 6.658 -34.462 1.00 76.38 67 GLU A CA 1
ATOM 532 C C . GLU A 1 67 ? 18.700 5.583 -33.514 1.00 76.38 67 GLU A C 1
ATOM 534 O O . GLU A 1 67 ? 17.970 5.872 -32.562 1.00 76.38 67 GLU A O 1
ATOM 539 N N . ARG A 1 68 ? 19.091 4.318 -33.719 1.00 78.44 68 ARG A N 1
ATOM 540 C CA . ARG A 1 68 ? 18.692 3.223 -32.822 1.00 78.44 68 ARG A CA 1
ATOM 541 C C . ARG A 1 68 ? 19.276 3.385 -31.422 1.00 78.44 68 ARG A C 1
ATOM 543 O O . ARG A 1 68 ? 18.588 3.075 -30.446 1.00 78.44 68 ARG A O 1
ATOM 550 N N . LEU A 1 69 ? 20.516 3.855 -31.308 1.00 84.12 69 LEU A N 1
ATOM 551 C CA . LEU A 1 69 ? 21.146 4.130 -30.021 1.00 84.12 69 LEU A CA 1
ATOM 552 C C . LEU A 1 69 ? 20.397 5.238 -29.272 1.00 84.12 69 LEU A C 1
ATOM 554 O O . LEU A 1 69 ? 20.116 5.065 -28.086 1.00 84.12 69 LEU A O 1
ATOM 558 N N . ASP A 1 70 ? 20.001 6.310 -29.953 1.00 82.31 70 ASP A N 1
ATOM 559 C CA . ASP A 1 70 ? 19.241 7.412 -29.358 1.00 82.31 70 ASP A CA 1
ATOM 560 C C . ASP A 1 70 ? 17.871 6.953 -28.849 1.00 82.31 70 ASP A C 1
ATOM 562 O O . ASP A 1 70 ? 17.499 7.242 -27.706 1.00 82.31 70 ASP A O 1
ATOM 566 N N . VAL A 1 71 ? 17.149 6.150 -29.636 1.00 86.38 71 VAL A N 1
ATOM 567 C CA . VAL A 1 71 ? 15.869 5.553 -29.218 1.00 86.38 71 VAL A CA 1
ATOM 568 C C . VAL A 1 71 ? 16.050 4.671 -27.978 1.00 86.38 71 VAL A C 1
ATOM 570 O O . VAL A 1 71 ? 15.260 4.747 -27.030 1.00 86.38 71 VAL A O 1
ATOM 573 N N . LEU A 1 72 ? 17.104 3.850 -27.935 1.00 84.69 72 LEU A N 1
ATOM 574 C CA . LEU A 1 72 ? 17.402 3.013 -26.771 1.00 84.69 72 LEU A CA 1
ATOM 575 C C . LEU A 1 72 ? 17.769 3.851 -25.542 1.00 84.69 72 LEU A C 1
ATOM 577 O O . LEU A 1 72 ? 17.291 3.564 -24.443 1.00 84.69 72 LEU A O 1
ATOM 581 N N . GLN A 1 73 ? 18.560 4.912 -25.706 1.00 87.00 73 GLN A N 1
ATOM 582 C CA . GLN A 1 73 ? 18.905 5.823 -24.616 1.00 87.00 73 GLN A CA 1
ATOM 583 C C . GLN A 1 73 ? 17.670 6.539 -24.061 1.00 87.00 73 GLN A C 1
ATOM 585 O O . GLN A 1 73 ? 17.513 6.627 -22.840 1.00 87.00 73 GLN A O 1
ATOM 590 N N . GLN A 1 74 ? 16.770 7.012 -24.927 1.00 85.75 74 GLN A N 1
ATOM 591 C CA . GLN A 1 74 ? 15.499 7.610 -24.514 1.00 85.75 74 GLN A CA 1
ATOM 592 C C . GLN A 1 74 ? 14.635 6.603 -23.751 1.00 85.75 74 GLN A C 1
ATOM 594 O O . GLN A 1 74 ? 14.135 6.916 -22.669 1.00 85.75 74 GLN A O 1
ATOM 599 N N . ARG A 1 75 ? 14.531 5.363 -24.241 1.00 89.38 75 ARG A N 1
ATOM 600 C CA . ARG A 1 75 ? 13.774 4.302 -23.565 1.00 89.38 75 ARG A CA 1
ATOM 601 C C . ARG A 1 75 ? 14.353 3.956 -22.194 1.00 89.38 75 ARG A C 1
ATOM 603 O O . ARG A 1 75 ? 13.594 3.798 -21.242 1.00 89.38 75 ARG A O 1
ATOM 610 N N . ILE A 1 76 ? 15.679 3.896 -22.059 1.00 88.38 76 ILE A N 1
ATOM 611 C CA . ILE A 1 76 ? 16.348 3.668 -20.768 1.00 88.38 76 ILE A CA 1
ATOM 612 C C . ILE A 1 76 ? 16.090 4.833 -19.806 1.00 88.38 76 ILE A C 1
ATOM 614 O O . ILE A 1 76 ? 15.809 4.600 -18.630 1.00 88.38 76 ILE A O 1
ATOM 618 N N . LYS A 1 77 ? 16.162 6.086 -20.278 1.00 91.50 77 LYS A N 1
ATOM 619 C CA . LYS A 1 77 ? 15.831 7.268 -19.461 1.00 91.50 77 LYS A CA 1
ATOM 620 C C . LYS A 1 77 ? 14.387 7.202 -18.963 1.00 91.50 77 LYS A C 1
ATOM 622 O O . LYS A 1 77 ? 14.155 7.383 -17.769 1.00 91.50 77 LYS A O 1
ATOM 627 N N . GLN A 1 78 ? 13.451 6.856 -19.845 1.00 90.75 78 GLN A N 1
ATOM 628 C CA . GLN A 1 78 ? 12.042 6.695 -19.499 1.00 90.75 78 GLN A CA 1
ATOM 629 C C . GLN A 1 78 ? 11.834 5.585 -18.460 1.00 90.75 78 GLN A C 1
ATOM 631 O O . GLN A 1 78 ? 11.227 5.827 -17.421 1.00 90.75 78 GLN A O 1
ATOM 636 N N . GLN A 1 79 ? 12.418 4.402 -18.672 1.00 89.69 79 GLN A N 1
ATOM 637 C CA . GLN A 1 79 ? 12.317 3.285 -17.728 1.00 89.69 79 GLN A CA 1
ATOM 638 C C . GLN A 1 79 ? 12.927 3.607 -16.358 1.00 89.69 79 GLN A C 1
ATOM 640 O O . GLN A 1 79 ? 12.391 3.186 -15.334 1.00 89.69 79 GLN A O 1
ATOM 645 N N . LYS A 1 80 ? 14.024 4.376 -16.303 1.00 90.44 80 LYS A N 1
ATOM 646 C CA . LYS A 1 80 ? 14.583 4.864 -15.031 1.00 90.44 80 LYS A CA 1
ATOM 647 C C . LYS A 1 80 ? 13.608 5.798 -14.312 1.00 90.44 80 LYS A C 1
ATOM 649 O O . LYS A 1 80 ? 13.410 5.640 -13.111 1.00 90.44 80 LYS A O 1
ATOM 654 N N . ALA A 1 81 ? 12.976 6.724 -15.032 1.00 89.62 81 ALA A N 1
ATOM 655 C CA . ALA A 1 81 ? 11.970 7.620 -14.463 1.00 89.62 81 ALA A CA 1
ATOM 656 C C . ALA A 1 81 ? 10.711 6.866 -13.997 1.00 89.62 81 ALA A C 1
ATOM 658 O O . ALA A 1 81 ? 10.153 7.184 -12.949 1.00 89.62 81 ALA A O 1
ATOM 659 N N . ASP A 1 82 ? 10.267 5.853 -14.745 1.00 86.75 82 ASP A N 1
ATOM 660 C CA . ASP A 1 82 ? 9.159 4.977 -14.348 1.00 86.75 82 ASP A CA 1
ATOM 661 C C . ASP A 1 82 ? 9.506 4.174 -13.091 1.00 86.75 82 ASP A C 1
ATOM 663 O O . ASP A 1 82 ? 8.700 4.111 -12.164 1.00 86.75 82 ASP A O 1
ATOM 667 N N . LYS A 1 83 ? 10.726 3.626 -13.007 1.00 89.06 83 LYS A N 1
ATOM 668 C CA . LYS A 1 83 ? 11.205 2.917 -11.815 1.00 89.06 83 LYS A CA 1
ATOM 669 C C . LYS A 1 83 ? 11.165 3.809 -10.574 1.00 89.06 83 LYS A C 1
ATOM 671 O O . LYS A 1 83 ? 10.653 3.367 -9.552 1.00 89.06 83 LYS A O 1
ATOM 676 N N . ILE A 1 84 ? 11.675 5.039 -10.664 1.00 90.88 84 ILE A N 1
ATOM 677 C CA . ILE A 1 84 ? 11.662 5.993 -9.543 1.00 90.88 84 ILE A CA 1
ATOM 678 C C . ILE A 1 84 ? 10.218 6.287 -9.118 1.00 90.88 84 ILE A C 1
ATOM 680 O O . ILE A 1 84 ? 9.882 6.122 -7.952 1.00 90.88 84 ILE A O 1
ATOM 684 N N . ARG A 1 85 ? 9.325 6.588 -10.072 1.00 88.06 85 ARG A N 1
ATOM 685 C CA . ARG A 1 85 ? 7.900 6.813 -9.777 1.00 88.06 85 ARG A CA 1
ATOM 686 C C . ARG A 1 85 ? 7.236 5.617 -9.098 1.00 88.06 85 ARG A C 1
ATOM 688 O O . ARG A 1 85 ? 6.410 5.805 -8.210 1.00 88.06 85 ARG A O 1
ATOM 695 N N . MET A 1 86 ? 7.576 4.392 -9.497 1.00 85.88 86 MET A N 1
ATOM 696 C CA . MET A 1 86 ? 7.055 3.194 -8.835 1.00 85.88 86 MET A CA 1
ATOM 697 C C . MET A 1 86 ? 7.623 3.023 -7.425 1.00 85.88 86 MET A C 1
ATOM 699 O O . MET A 1 86 ? 6.869 2.676 -6.521 1.00 85.88 86 MET A O 1
ATOM 703 N N . GLN A 1 87 ? 8.904 3.326 -7.204 1.00 88.94 87 GLN A N 1
ATOM 704 C CA . GLN A 1 87 ? 9.503 3.314 -5.865 1.00 88.94 87 GLN A CA 1
ATOM 705 C C . GLN A 1 87 ? 8.835 4.334 -4.934 1.00 88.94 87 GLN A C 1
ATOM 707 O O . GLN A 1 87 ? 8.494 3.981 -3.806 1.00 88.94 87 GLN A O 1
ATOM 712 N N . ASP A 1 88 ? 8.560 5.546 -5.418 1.00 88.81 88 ASP A N 1
ATOM 713 C CA . ASP A 1 88 ? 7.866 6.582 -4.643 1.00 88.81 88 ASP A CA 1
ATOM 714 C C . ASP A 1 88 ? 6.433 6.161 -4.285 1.00 88.81 88 ASP A C 1
ATOM 716 O O . ASP A 1 88 ? 5.982 6.347 -3.152 1.00 88.81 88 ASP A O 1
ATOM 720 N N . ARG A 1 89 ? 5.714 5.528 -5.225 1.00 85.38 89 ARG A N 1
ATOM 721 C CA . ARG A 1 89 ? 4.370 4.985 -4.967 1.00 85.38 89 ARG A CA 1
ATOM 722 C C . ARG A 1 89 ? 4.401 3.864 -3.931 1.00 85.38 89 ARG A C 1
ATOM 724 O O . ARG A 1 89 ? 3.593 3.896 -3.008 1.00 85.38 89 ARG A O 1
ATOM 731 N N . ILE A 1 90 ? 5.338 2.919 -4.038 1.00 82.12 90 ILE A N 1
ATOM 732 C CA . ILE A 1 90 ? 5.508 1.840 -3.050 1.00 82.12 90 ILE A CA 1
ATOM 733 C C . ILE A 1 90 ? 5.815 2.424 -1.668 1.00 82.12 90 ILE A C 1
ATOM 735 O O . ILE A 1 90 ? 5.220 1.992 -0.680 1.00 82.12 90 ILE A O 1
ATOM 739 N N . ALA A 1 91 ? 6.697 3.422 -1.581 1.00 84.56 91 ALA A N 1
ATOM 740 C CA . ALA A 1 91 ? 7.025 4.083 -0.320 1.00 84.56 91 ALA A CA 1
ATOM 741 C C . ALA A 1 91 ? 5.796 4.775 0.295 1.00 84.56 91 ALA A C 1
ATOM 743 O O . ALA A 1 91 ? 5.526 4.612 1.486 1.00 84.56 91 ALA A O 1
ATOM 744 N N . SER A 1 92 ? 5.011 5.480 -0.525 1.00 87.75 92 SER A N 1
ATOM 745 C CA . SER A 1 92 ? 3.776 6.141 -0.096 1.00 87.75 92 SER A CA 1
ATOM 746 C C . SER A 1 92 ? 2.739 5.147 0.440 1.00 87.75 92 SER A C 1
ATOM 748 O O . SER A 1 92 ? 2.219 5.341 1.540 1.00 87.75 92 SER A O 1
ATOM 750 N N . VAL A 1 93 ? 2.485 4.048 -0.280 1.00 81.31 93 VAL A N 1
ATOM 751 C CA . VAL A 1 93 ? 1.552 3.001 0.171 1.00 81.31 93 VAL A CA 1
ATOM 752 C C . VAL A 1 93 ? 2.078 2.314 1.431 1.00 81.31 93 VAL A C 1
ATOM 754 O O . VAL A 1 93 ? 1.326 2.128 2.382 1.00 81.31 93 VAL A O 1
ATOM 757 N N . SER A 1 94 ? 3.379 2.028 1.509 1.00 84.25 94 SER A N 1
ATOM 758 C CA . SER A 1 94 ? 3.999 1.442 2.707 1.00 84.25 94 SER A CA 1
ATOM 759 C C . SER A 1 94 ? 3.825 2.333 3.943 1.00 84.25 94 SER A C 1
ATOM 761 O O . SER A 1 94 ? 3.537 1.843 5.037 1.00 84.25 94 SER A O 1
ATOM 763 N N . GLN A 1 95 ? 3.948 3.655 3.787 1.00 86.50 95 GLN A N 1
ATOM 764 C CA . GLN A 1 95 ? 3.720 4.611 4.872 1.00 86.50 95 GLN A CA 1
ATOM 765 C C . GLN A 1 95 ? 2.239 4.683 5.282 1.00 86.50 95 GLN A C 1
ATOM 767 O O . GLN A 1 95 ? 1.929 4.745 6.480 1.00 86.50 95 GLN A O 1
ATOM 772 N N . ALA A 1 96 ? 1.321 4.649 4.313 1.00 79.00 96 ALA A N 1
ATOM 773 C CA . ALA A 1 96 ? -0.115 4.599 4.576 1.00 79.00 96 ALA A CA 1
ATOM 774 C C . ALA A 1 96 ? -0.498 3.316 5.334 1.00 79.00 96 ALA A C 1
ATOM 776 O O . ALA A 1 96 ? -1.189 3.385 6.354 1.00 79.00 96 ALA A O 1
ATOM 777 N N . LEU A 1 97 ? 0.042 2.171 4.912 1.00 83.25 97 LEU A N 1
ATOM 778 C CA . LEU A 1 97 ? -0.138 0.870 5.549 1.00 83.25 97 LEU A CA 1
ATOM 779 C C . LEU A 1 97 ? 0.371 0.864 6.994 1.00 83.25 97 LEU A C 1
ATOM 781 O O . LEU A 1 97 ? -0.314 0.382 7.899 1.00 83.25 97 LEU A O 1
ATOM 785 N N . ALA A 1 98 ? 1.548 1.443 7.241 1.00 83.38 98 ALA A N 1
ATOM 786 C CA . ALA A 1 98 ? 2.103 1.556 8.587 1.00 83.38 98 ALA A CA 1
ATOM 787 C C . ALA A 1 98 ? 1.213 2.412 9.506 1.00 83.38 98 ALA A C 1
ATOM 789 O O . ALA A 1 98 ? 1.011 2.067 10.672 1.00 83.38 98 ALA A O 1
ATOM 790 N N . THR A 1 99 ? 0.652 3.507 8.984 1.00 86.00 99 THR A N 1
ATOM 791 C CA . THR A 1 99 ? -0.291 4.366 9.722 1.00 86.00 99 THR A CA 1
ATOM 792 C C . THR A 1 99 ? -1.577 3.613 10.049 1.00 86.00 99 THR A C 1
ATOM 794 O O . THR A 1 99 ? -1.952 3.524 11.218 1.00 86.00 99 THR A O 1
ATOM 797 N N . ARG A 1 100 ? -2.187 2.969 9.048 1.00 81.56 100 ARG A N 1
ATOM 798 C CA . ARG A 1 100 ? -3.378 2.124 9.217 1.00 81.56 100 ARG A CA 1
ATOM 799 C C . ARG A 1 100 ? -3.154 1.010 10.235 1.00 81.56 100 ARG A C 1
ATOM 801 O O . ARG A 1 100 ? -3.985 0.801 11.108 1.00 81.56 100 ARG A O 1
ATOM 808 N N . THR A 1 101 ? -2.005 0.340 10.191 1.00 83.56 101 THR A N 1
ATOM 809 C CA . THR A 1 101 ? -1.664 -0.728 11.144 1.00 83.56 101 THR A CA 1
ATOM 810 C C . THR A 1 101 ? -1.629 -0.209 12.585 1.00 83.56 101 THR A C 1
ATOM 812 O O . THR A 1 101 ? -2.165 -0.854 13.489 1.00 83.56 101 THR A O 1
ATOM 815 N N . LYS A 1 102 ? -1.056 0.983 12.815 1.00 87.31 102 LYS A N 1
ATOM 816 C CA . LYS A 1 102 ? -1.067 1.635 14.137 1.00 87.31 102 LYS A CA 1
ATOM 817 C C . LYS A 1 102 ? -2.485 1.984 14.586 1.00 87.31 102 LYS A C 1
ATOM 819 O O . LYS A 1 102 ? -2.820 1.767 15.749 1.00 87.31 102 LYS A O 1
ATOM 824 N N . GLU A 1 103 ? -3.320 2.487 13.680 1.00 85.62 103 GLU A N 1
ATOM 825 C CA . GLU A 1 103 ? -4.731 2.765 13.965 1.00 85.62 103 GLU A CA 1
ATOM 826 C C . GLU A 1 103 ? -5.488 1.487 14.337 1.00 85.62 103 GLU A C 1
ATOM 828 O O . GLU A 1 103 ? -6.172 1.470 15.360 1.00 85.62 103 GLU A O 1
ATOM 833 N N . CYS A 1 104 ? -5.322 0.393 13.585 1.00 83.75 104 CYS A N 1
ATOM 834 C CA . CYS A 1 104 ? -5.970 -0.877 13.913 1.00 83.75 104 CYS A CA 1
ATOM 835 C C . CYS A 1 104 ? -5.500 -1.399 15.287 1.00 83.75 104 CYS A C 1
ATOM 837 O O . CYS A 1 104 ? -6.320 -1.879 16.071 1.00 83.75 104 CYS A O 1
ATOM 839 N N . ALA A 1 105 ? -4.208 -1.268 15.614 1.00 84.50 105 ALA A N 1
ATOM 840 C CA . ALA A 1 105 ? -3.674 -1.653 16.922 1.00 84.50 105 ALA A CA 1
ATOM 841 C C . ALA A 1 105 ? -4.300 -0.835 18.067 1.00 84.50 105 ALA A C 1
ATOM 843 O O . ALA A 1 105 ? -4.710 -1.409 19.076 1.00 84.50 105 ALA A O 1
ATOM 844 N N . LEU A 1 106 ? -4.454 0.483 17.892 1.00 88.62 106 LEU A N 1
ATOM 845 C CA . LEU A 1 106 ? -5.136 1.354 18.855 1.00 88.62 106 LEU A CA 1
ATOM 846 C C . LEU A 1 106 ? -6.622 0.986 19.012 1.00 88.62 106 LEU A C 1
ATOM 848 O O . LEU A 1 106 ? -7.169 1.017 20.112 1.00 88.62 106 LEU A O 1
ATOM 852 N N . GLN A 1 107 ? -7.305 0.630 17.924 1.00 81.19 107 GLN A N 1
ATOM 853 C CA . GLN A 1 107 ? -8.697 0.183 18.007 1.00 81.19 107 GLN A CA 1
ATOM 854 C C . GLN A 1 107 ? -8.806 -1.167 18.733 1.00 81.19 107 GLN A C 1
ATOM 856 O O . GLN A 1 107 ? -9.735 -1.369 19.515 1.00 81.19 107 GLN A O 1
ATOM 861 N N . ALA A 1 108 ? -7.846 -2.075 18.533 1.00 80.69 108 ALA A N 1
ATOM 862 C CA . ALA A 1 108 ? -7.824 -3.377 19.197 1.00 80.69 108 ALA A CA 1
ATOM 863 C C . ALA A 1 108 ? -7.649 -3.246 20.715 1.00 80.69 108 ALA A C 1
ATOM 865 O O . ALA A 1 108 ? -8.365 -3.913 21.468 1.00 80.69 108 ALA A O 1
ATOM 866 N N . THR A 1 109 ? -6.768 -2.352 21.176 1.00 88.00 109 THR A N 1
ATOM 867 C CA . THR A 1 109 ? -6.619 -2.069 22.612 1.00 88.00 109 THR A CA 1
ATOM 868 C C . THR A 1 109 ? -7.903 -1.484 23.195 1.00 88.00 109 THR A C 1
ATOM 870 O O . THR A 1 109 ? -8.410 -2.006 24.184 1.00 88.00 109 THR A O 1
ATOM 873 N N . GLN A 1 110 ? -8.529 -0.514 22.520 1.00 86.06 110 GLN A N 1
ATOM 874 C CA . GLN A 1 110 ? -9.806 0.060 22.963 1.00 86.06 110 GLN A CA 1
ATOM 875 C C . GLN A 1 110 ? -10.938 -0.975 23.050 1.00 86.06 110 GLN A C 1
ATOM 877 O O . GLN A 1 110 ? -11.785 -0.894 23.940 1.00 86.06 110 GLN A O 1
ATOM 882 N N . VAL A 1 111 ? -10.988 -1.944 22.131 1.00 82.75 111 VAL A N 1
ATOM 883 C CA . VAL A 1 111 ? -11.963 -3.044 22.190 1.00 82.75 111 VAL A CA 1
ATOM 884 C C . VAL A 1 111 ? -11.672 -3.969 23.374 1.00 82.75 111 VAL A C 1
ATOM 886 O O . VAL A 1 111 ? -12.609 -4.378 24.062 1.00 82.75 111 VAL A O 1
ATOM 889 N N . SER A 1 112 ? -10.400 -4.271 23.645 1.00 86.69 112 SER A N 1
ATOM 890 C CA . SER A 1 112 ? -9.990 -5.058 24.814 1.00 86.69 112 SER A CA 1
ATOM 891 C C . SER A 1 112 ? -10.392 -4.380 26.128 1.00 86.69 112 SER A C 1
ATOM 893 O O . SER A 1 112 ? -10.998 -5.022 26.988 1.00 86.69 112 SER A O 1
ATOM 895 N N . ASP A 1 113 ? -10.148 -3.075 26.252 1.00 86.81 113 ASP A N 1
ATOM 896 C CA . ASP A 1 113 ? -10.491 -2.292 27.445 1.00 86.81 113 ASP A CA 1
ATOM 897 C C . ASP A 1 113 ? -12.004 -2.270 27.685 1.00 86.81 113 ASP A C 1
ATOM 899 O O . ASP A 1 113 ? -12.485 -2.559 28.784 1.00 86.81 113 ASP A O 1
ATOM 903 N N . LEU A 1 114 ? -12.786 -2.019 26.632 1.00 82.31 114 LEU A N 1
ATOM 904 C CA . LEU A 1 114 ? -14.245 -2.041 26.716 1.00 82.31 114 LEU A CA 1
ATOM 905 C C . LEU A 1 114 ? -14.784 -3.438 27.066 1.00 82.31 114 LEU A C 1
ATOM 907 O O . LEU A 1 114 ? -15.765 -3.556 27.804 1.00 82.31 114 LEU A O 1
ATOM 911 N N . LYS A 1 115 ? -14.143 -4.508 26.583 1.00 85.62 115 LYS A N 1
ATOM 912 C CA . LYS A 1 115 ? -14.495 -5.887 26.949 1.00 85.62 115 LYS A CA 1
ATOM 913 C C . LYS A 1 115 ? -14.238 -6.150 28.436 1.00 85.62 115 LYS A C 1
ATOM 915 O O . LYS A 1 115 ? -15.088 -6.750 29.094 1.00 85.62 115 LYS A O 1
ATOM 920 N N . ALA A 1 116 ? -13.119 -5.666 28.977 1.00 87.31 116 ALA A N 1
ATOM 921 C CA . ALA A 1 116 ? -12.813 -5.765 30.402 1.00 87.31 116 ALA A CA 1
ATOM 922 C C . ALA A 1 116 ? -13.825 -4.986 31.264 1.00 87.31 116 ALA A C 1
ATOM 924 O O . ALA A 1 116 ? -14.310 -5.508 32.272 1.00 87.31 116 ALA A O 1
ATOM 925 N N . GLU A 1 117 ? -14.219 -3.777 30.846 1.00 85.88 117 GLU A N 1
ATOM 926 C CA . GLU A 1 117 ? -15.278 -3.017 31.523 1.00 85.88 117 GLU A CA 1
ATOM 927 C C . GLU A 1 117 ? -16.617 -3.763 31.536 1.00 85.88 117 GLU A C 1
ATOM 929 O O . GLU A 1 117 ? -17.311 -3.758 32.556 1.00 85.88 117 GLU A O 1
ATOM 934 N N . ILE A 1 118 ? -16.986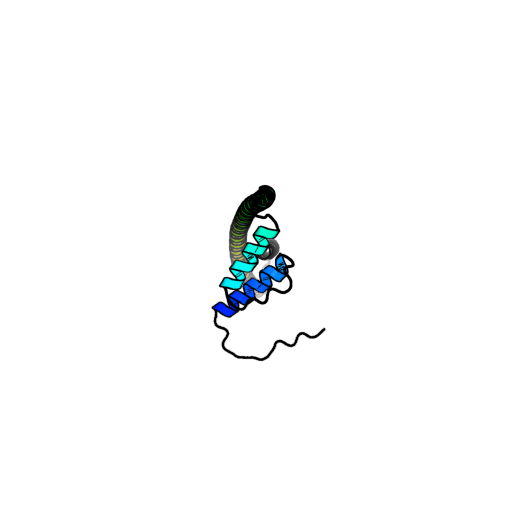 -4.426 30.435 1.00 81.69 118 ILE A N 1
ATOM 935 C CA . ILE A 1 118 ? -18.215 -5.225 30.375 1.00 81.69 118 ILE A CA 1
ATOM 936 C C . ILE A 1 118 ? -18.170 -6.389 31.361 1.00 81.69 118 ILE A C 1
ATOM 938 O O . ILE A 1 118 ? -19.154 -6.611 32.065 1.00 81.69 118 ILE A O 1
ATOM 942 N N . GLU A 1 119 ? -17.063 -7.126 31.443 1.00 86.62 119 GLU A N 1
ATOM 943 C CA . GLU A 1 119 ? -16.947 -8.238 32.395 1.00 86.62 119 GLU A CA 1
ATOM 944 C C . GLU A 1 119 ? -17.022 -7.749 33.847 1.00 86.62 119 GLU A C 1
ATOM 946 O O . GLU A 1 119 ? -17.734 -8.338 34.668 1.00 86.62 119 GLU A O 1
ATOM 951 N N . LYS A 1 120 ? -16.406 -6.598 34.149 1.00 88.19 120 LYS A N 1
ATOM 952 C CA . LYS A 1 120 ? -16.562 -5.936 35.449 1.00 88.19 120 LYS A CA 1
ATOM 953 C C . LYS A 1 120 ? -18.030 -5.614 35.733 1.00 88.19 120 LYS A C 1
ATOM 955 O O . LYS A 1 120 ? -18.544 -6.013 36.777 1.00 88.19 120 LYS A O 1
ATOM 960 N N . LEU A 1 121 ? -18.732 -4.970 34.801 1.00 81.06 121 LEU A N 1
ATOM 961 C CA . LEU A 1 121 ? -20.145 -4.623 34.972 1.00 81.06 121 LEU A CA 1
ATOM 962 C C . LEU A 1 121 ? -21.053 -5.860 35.092 1.00 81.06 121 LEU A C 1
ATOM 964 O O . LEU A 1 121 ? -21.972 -5.858 35.911 1.00 81.06 121 LEU A O 1
ATOM 968 N N . LYS A 1 122 ? -20.788 -6.942 34.348 1.00 86.56 122 LYS A N 1
ATOM 969 C CA . LYS A 1 122 ? -21.506 -8.223 34.496 1.00 86.56 122 LYS A CA 1
ATOM 970 C C . LYS A 1 122 ? -21.331 -8.803 35.897 1.00 86.56 122 LYS A C 1
ATOM 972 O O . LYS A 1 122 ? -22.306 -9.277 36.485 1.00 86.56 122 LYS A 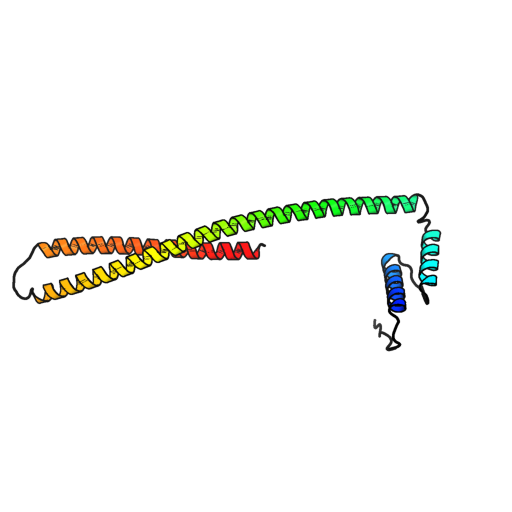O 1
ATOM 977 N N . SER A 1 123 ? -20.115 -8.755 36.444 1.00 85.88 123 SER A N 1
ATOM 978 C CA . SER A 1 123 ? -19.845 -9.209 37.812 1.00 85.88 123 SER A CA 1
ATOM 979 C C . SER A 1 123 ? -20.616 -8.378 38.847 1.00 85.88 123 SER A C 1
ATOM 981 O O . SER A 1 123 ? -21.269 -8.946 39.727 1.00 85.88 123 SER A O 1
ATOM 983 N N . SER A 1 124 ? -20.640 -7.049 38.683 1.00 80.81 124 SER A N 1
ATOM 984 C CA . SER A 1 124 ? -21.392 -6.130 39.541 1.00 80.81 124 SER A CA 1
ATOM 985 C C . SER A 1 124 ? -22.892 -6.415 39.473 1.00 80.81 124 SER A C 1
ATOM 987 O O . SER A 1 124 ? -23.540 -6.551 40.509 1.00 80.81 124 SER A O 1
ATOM 989 N N . LEU A 1 125 ? -23.433 -6.623 38.269 1.00 82.12 125 LEU A N 1
ATOM 990 C CA . LEU A 1 125 ? -24.838 -6.973 38.065 1.00 82.12 125 LEU A CA 1
ATOM 991 C C . LEU A 1 125 ? -25.202 -8.303 38.746 1.00 82.12 125 LEU A C 1
ATOM 993 O O . LEU A 1 125 ? -26.255 -8.411 39.377 1.00 82.12 125 LEU A O 1
ATOM 997 N N . LYS A 1 126 ? -24.330 -9.317 38.660 1.00 88.06 126 LYS A N 1
ATOM 998 C CA . LYS A 1 126 ? -24.529 -10.614 39.328 1.00 88.06 126 LYS A CA 1
ATOM 999 C C . LYS A 1 126 ? -24.575 -10.456 40.851 1.00 88.06 126 LYS A C 1
ATOM 1001 O O . LYS A 1 126 ? -25.452 -11.043 41.485 1.00 88.06 126 LYS A O 1
ATOM 1006 N N . ALA A 1 127 ? -23.685 -9.643 41.421 1.00 81.56 127 ALA A N 1
ATOM 1007 C CA . ALA A 1 127 ? -23.656 -9.361 42.855 1.00 81.56 127 ALA A CA 1
ATOM 1008 C C . ALA A 1 127 ? -24.921 -8.624 43.325 1.00 81.56 127 ALA A C 1
ATOM 1010 O O . ALA A 1 127 ? -25.516 -9.006 44.334 1.00 81.56 127 ALA A O 1
ATOM 1011 N N . VAL A 1 128 ? -25.385 -7.620 42.573 1.00 78.38 128 VAL A N 1
ATOM 1012 C CA . VAL A 1 128 ? -26.633 -6.912 42.901 1.00 78.38 128 VAL A CA 1
ATOM 1013 C C . VAL A 1 128 ? -27.842 -7.843 42.790 1.00 78.38 128 VAL A C 1
ATOM 1015 O O . VAL A 1 128 ? -28.676 -7.869 43.689 1.00 78.38 128 VAL A O 1
ATOM 1018 N N . LYS A 1 129 ? -27.910 -8.699 41.762 1.00 81.69 129 LYS A N 1
ATOM 1019 C CA . LYS A 1 129 ? -28.991 -9.691 41.629 1.00 81.69 129 LYS A CA 1
ATOM 1020 C C . LYS A 1 129 ? -29.029 -10.672 42.809 1.00 81.69 129 LYS A C 1
ATOM 1022 O O . LYS A 1 129 ? -30.107 -11.017 43.283 1.00 81.69 129 LYS A O 1
ATOM 1027 N N . GLN A 1 130 ? -27.869 -11.103 43.308 1.00 82.38 130 GLN A N 1
ATOM 1028 C CA . GLN A 1 130 ? -27.784 -11.944 44.508 1.00 82.38 130 GLN A CA 1
ATOM 1029 C C . GLN A 1 130 ? -28.265 -11.212 45.766 1.00 82.38 130 GLN A C 1
ATOM 1031 O O . GLN A 1 130 ? -29.022 -11.796 46.543 1.00 82.38 130 GLN A O 1
ATOM 1036 N N . LYS A 1 131 ? -27.876 -9.941 45.950 1.00 80.31 131 LYS A N 1
ATOM 1037 C CA . LYS A 1 131 ? -28.383 -9.101 47.046 1.00 80.31 131 LYS A CA 1
ATOM 1038 C C . LYS A 1 131 ? -29.901 -8.951 46.968 1.00 80.31 131 LYS A C 1
ATOM 1040 O O . LYS A 1 131 ? -30.574 -9.269 47.941 1.00 80.31 131 LYS A O 1
ATOM 1045 N N . ASN A 1 132 ? -30.445 -8.599 45.803 1.00 76.50 132 ASN A N 1
ATOM 1046 C CA . ASN A 1 132 ? -31.890 -8.476 45.595 1.00 76.50 132 ASN A CA 1
ATOM 1047 C C . ASN A 1 132 ? -32.637 -9.776 45.904 1.00 76.50 132 ASN A C 1
ATOM 1049 O O . ASN A 1 132 ? -33.661 -9.735 46.571 1.00 76.50 132 ASN A O 1
ATOM 1053 N N . ASN A 1 133 ? -32.114 -10.937 45.502 1.00 75.81 133 ASN A N 1
ATOM 1054 C CA . ASN A 1 133 ? -32.727 -12.223 45.847 1.00 75.81 133 ASN A CA 1
ATOM 1055 C C . ASN A 1 133 ? -32.694 -12.511 47.358 1.00 75.81 133 ASN A C 1
ATOM 1057 O O . ASN A 1 133 ? -33.620 -13.124 47.884 1.00 75.81 133 ASN A O 1
ATOM 1061 N N . LYS A 1 134 ? -31.639 -12.082 48.064 1.00 76.81 134 LYS A N 1
ATOM 1062 C CA . LYS A 1 134 ? -31.552 -12.194 49.527 1.00 76.81 134 LYS A CA 1
ATOM 1063 C C . LYS A 1 134 ? -32.572 -11.280 50.214 1.00 76.81 134 LYS A C 1
ATOM 1065 O O . LYS A 1 134 ? -33.204 -11.717 51.168 1.00 76.81 134 LYS A O 1
ATOM 1070 N N . TYR A 1 135 ? -32.767 -10.063 49.704 1.00 67.31 135 TYR A N 1
ATOM 1071 C CA . TYR A 1 135 ? -33.780 -9.127 50.203 1.00 67.31 135 TYR A CA 1
ATOM 1072 C C . TYR A 1 135 ? -35.212 -9.569 49.874 1.00 67.31 135 TYR A C 1
ATOM 1074 O O . TYR A 1 135 ? -36.068 -9.501 50.744 1.00 67.31 135 TYR A O 1
ATOM 1082 N N . ALA A 1 136 ? -35.468 -10.105 48.678 1.00 62.00 136 ALA A N 1
ATOM 1083 C CA . ALA A 1 136 ? -36.770 -10.666 48.309 1.00 62.00 136 ALA A CA 1
ATOM 1084 C C . ALA A 1 136 ? -37.160 -11.847 49.213 1.00 62.00 136 ALA A C 1
ATOM 1086 O O . ALA A 1 136 ? -38.307 -11.960 49.619 1.00 62.00 136 ALA A O 1
ATOM 1087 N N . ARG A 1 137 ? -36.193 -12.688 49.609 1.00 63.44 137 ARG A N 1
ATOM 1088 C CA . ARG A 1 137 ? -36.413 -13.750 50.608 1.00 63.44 137 ARG A CA 1
ATOM 1089 C C . ARG A 1 137 ? -36.617 -13.230 52.036 1.00 63.44 137 ARG A C 1
ATOM 1091 O O . ARG A 1 137 ? -37.117 -13.969 52.870 1.00 63.44 137 ARG A O 1
ATOM 1098 N N . ALA A 1 138 ? -36.215 -11.995 52.332 1.00 54.91 138 ALA A N 1
ATOM 1099 C CA . ALA A 1 138 ? -36.478 -11.345 53.615 1.00 54.91 138 ALA A CA 1
ATOM 1100 C C . ALA A 1 138 ? -37.819 -10.580 53.627 1.00 54.91 138 ALA A C 1
ATOM 1102 O O . ALA A 1 138 ? -38.276 -10.195 54.700 1.00 54.91 138 ALA A O 1
ATOM 1103 N N . SER A 1 139 ? -38.462 -10.370 52.467 1.00 46.56 139 SER A N 1
ATOM 1104 C CA . SER A 1 139 ? -39.704 -9.592 52.345 1.00 46.56 139 SER A CA 1
ATOM 1105 C C . SER A 1 139 ? -40.994 -10.394 52.553 1.00 46.56 139 SER A C 1
ATOM 1107 O O . SER A 1 139 ? -42.069 -9.829 52.376 1.00 46.56 139 SER A O 1
ATOM 1109 N N . ASP A 1 140 ? -40.916 -11.657 52.985 1.00 52.38 140 ASP A N 1
ATOM 1110 C CA . ASP A 1 140 ? -42.060 -12.357 53.604 1.00 52.38 140 ASP A CA 1
ATOM 1111 C C . ASP A 1 140 ? -42.384 -11.790 55.009 1.00 52.38 140 ASP A C 1
ATOM 1113 O O . ASP A 1 140 ? -43.364 -12.165 55.646 1.00 52.38 140 ASP A O 1
ATOM 1117 N N . SER A 1 141 ? -41.580 -10.829 55.480 1.00 54.25 141 SER A N 1
ATOM 1118 C CA . SER A 1 141 ? -41.861 -9.943 56.608 1.00 54.25 141 SER A CA 1
ATOM 1119 C C . SER A 1 141 ? -42.305 -8.569 56.082 1.00 54.25 141 SER A C 1
ATOM 1121 O O . SER A 1 141 ? -41.491 -7.825 55.533 1.00 54.25 141 SER A O 1
ATOM 1123 N N . CYS A 1 142 ? -43.586 -8.226 56.266 1.00 56.03 142 CYS A N 1
ATOM 1124 C CA . CYS A 1 142 ? -44.218 -6.949 55.906 1.00 56.03 142 CYS A CA 1
ATOM 1125 C C . CYS A 1 142 ? -43.444 -5.713 56.409 1.00 56.03 142 CYS A C 1
ATOM 1127 O O . CYS A 1 142 ? -43.721 -5.209 57.494 1.00 56.03 142 CYS A O 1
ATOM 1129 N N . VAL A 1 143 ? -42.542 -5.160 55.594 1.00 46.88 143 VAL A N 1
ATOM 1130 C CA . VAL A 1 143 ? -42.150 -3.745 55.678 1.00 46.88 143 VAL A CA 1
ATOM 1131 C C . VAL A 1 143 ? -41.952 -3.202 54.257 1.00 46.88 143 VAL A C 1
ATOM 1133 O O . VAL A 1 143 ? -41.020 -3.621 53.569 1.00 46.88 143 VAL A O 1
ATOM 1136 N N . PRO A 1 144 ? -42.787 -2.261 53.786 1.00 52.75 144 PRO A N 1
ATOM 1137 C CA . PRO A 1 144 ? -42.530 -1.568 52.533 1.00 52.75 144 PRO A CA 1
ATOM 1138 C C . PRO A 1 144 ? -41.373 -0.582 52.749 1.00 52.75 144 PRO A C 1
ATOM 1140 O O . PRO A 1 144 ? -41.532 0.425 53.436 1.00 52.75 144 PRO A O 1
ATOM 1143 N N . GLN A 1 145 ? -40.192 -0.876 52.193 1.00 50.03 145 GLN A N 1
ATOM 1144 C CA . GLN A 1 145 ? -39.045 0.036 52.229 1.00 50.03 145 GLN A CA 1
ATOM 1145 C C . GLN A 1 145 ? -38.938 0.861 50.926 1.00 50.03 145 GLN A C 1
ATOM 1147 O O . GLN A 1 145 ? -38.701 0.285 49.861 1.00 50.03 145 GLN A O 1
ATOM 1152 N N . PRO A 1 146 ? -39.025 2.206 50.995 1.00 57.22 146 PRO A N 1
ATOM 1153 C CA . PRO A 1 146 ? -38.832 3.122 49.860 1.00 57.22 146 PRO A CA 1
ATOM 1154 C C . PRO A 1 146 ? -37.462 3.011 49.156 1.00 57.22 146 PRO A C 1
ATOM 1156 O O . PRO A 1 146 ? -37.329 3.393 47.995 1.00 57.22 146 PRO A O 1
ATOM 1159 N N . SER A 1 147 ? -36.448 2.446 49.823 1.00 65.06 147 SER A N 1
ATOM 1160 C CA . SER A 1 147 ? -35.068 2.312 49.320 1.00 65.06 147 SER A CA 1
ATOM 1161 C C . SER A 1 147 ? -34.929 1.393 48.095 1.00 65.06 147 SER A C 1
ATOM 1163 O O . SER A 1 147 ? -34.067 1.614 47.245 1.00 65.06 147 SER A O 1
ATOM 1165 N N . LEU A 1 148 ? -35.809 0.396 47.944 1.00 61.75 148 LEU A N 1
ATOM 1166 C CA . LEU A 1 148 ? -35.785 -0.552 46.819 1.00 61.75 148 LEU A CA 1
ATOM 1167 C C . LEU A 1 148 ? -36.203 0.086 45.487 1.00 61.75 148 LEU A C 1
ATOM 1169 O O . LEU A 1 148 ? -35.835 -0.407 44.416 1.00 61.75 148 LEU A O 1
ATOM 1173 N N . GLN A 1 149 ? -36.975 1.173 45.533 1.00 71.50 149 GLN A N 1
ATOM 1174 C CA . GLN A 1 149 ? -37.442 1.877 44.341 1.00 71.50 149 GLN A CA 1
ATOM 1175 C C . GLN A 1 149 ? -36.332 2.765 43.753 1.00 71.50 149 GLN A C 1
ATOM 1177 O O . GLN A 1 149 ? -36.142 2.772 42.533 1.00 71.50 149 GLN A O 1
ATOM 1182 N N . GLU A 1 150 ? -35.535 3.414 44.610 1.00 76.19 150 GLU A N 1
ATOM 1183 C CA . GLU A 1 150 ? -34.311 4.128 44.217 1.00 76.19 150 GLU A CA 1
ATOM 1184 C C . GLU A 1 150 ? -33.243 3.174 43.672 1.00 76.19 150 GLU A C 1
ATOM 1186 O O . GLU A 1 150 ? -32.652 3.436 42.622 1.00 76.19 150 GLU A O 1
ATOM 1191 N N . GLU A 1 151 ? -33.034 2.024 44.319 1.00 71.44 151 GLU A N 1
ATOM 1192 C CA . GLU A 1 151 ? -32.048 1.037 43.866 1.00 71.44 151 GLU A CA 1
ATOM 1193 C C . GLU A 1 151 ? -32.442 0.419 42.509 1.00 71.44 151 GLU A C 1
ATOM 1195 O O . GLU A 1 151 ? -31.598 0.250 41.624 1.00 71.44 151 GLU A O 1
ATOM 1200 N N . ASN A 1 152 ? -33.741 0.194 42.266 1.00 71.50 152 ASN A N 1
ATOM 1201 C CA . ASN A 1 152 ? -34.247 -0.221 40.952 1.00 71.50 152 ASN A CA 1
ATOM 1202 C C . ASN A 1 152 ? -34.124 0.868 39.875 1.00 71.50 152 ASN A C 1
ATOM 1204 O O . ASN A 1 152 ? -33.832 0.551 38.716 1.00 71.50 152 ASN A O 1
ATOM 1208 N N . GLN A 1 153 ? -34.342 2.145 40.211 1.00 77.81 153 GLN A N 1
ATOM 1209 C CA . GLN A 1 153 ? -34.102 3.243 39.268 1.00 77.81 153 GLN A CA 1
ATOM 1210 C C . GLN A 1 153 ? -32.619 3.348 38.902 1.00 77.81 153 GLN A C 1
ATOM 1212 O O . GLN A 1 153 ? -32.293 3.492 37.719 1.00 77.81 153 GLN A O 1
ATOM 1217 N N . LYS A 1 154 ? -31.723 3.188 39.881 1.00 79.75 154 LYS A N 1
ATOM 1218 C CA . LYS A 1 154 ? -30.272 3.184 39.669 1.00 79.75 154 LYS A CA 1
ATOM 1219 C C . LYS A 1 154 ? -29.837 2.027 38.764 1.00 79.75 154 LYS A C 1
ATOM 1221 O O . LYS A 1 154 ? -29.147 2.252 37.772 1.00 79.75 154 LYS A O 1
ATOM 1226 N N . LEU A 1 155 ? -30.358 0.820 38.998 1.00 72.75 155 LEU A N 1
ATOM 1227 C CA . LEU A 1 155 ? -30.123 -0.352 38.142 1.00 72.75 155 LEU A CA 1
ATOM 1228 C C . LEU A 1 155 ? -30.645 -0.178 36.710 1.00 72.75 155 LEU A C 1
ATOM 1230 O O . LEU A 1 155 ? -30.009 -0.633 35.757 1.00 72.75 155 LEU A O 1
ATOM 1234 N N . LYS A 1 156 ? -31.793 0.486 36.525 1.00 79.94 156 LYS A N 1
ATOM 1235 C CA . LYS A 1 156 ? -32.301 0.827 35.186 1.00 79.94 156 LYS A CA 1
ATOM 1236 C C . LYS A 1 156 ? -31.365 1.789 34.453 1.00 79.94 156 LYS A C 1
ATOM 1238 O O . LYS A 1 156 ? -31.130 1.598 33.258 1.00 79.94 156 LYS A O 1
ATOM 1243 N N . GLN A 1 157 ? -30.819 2.793 35.143 1.00 79.62 157 GLN A N 1
ATOM 1244 C CA . GLN A 1 157 ? -29.839 3.711 34.557 1.00 79.62 157 GLN A CA 1
ATOM 1245 C C . GLN A 1 157 ? -28.530 2.993 34.200 1.00 79.62 157 GLN A C 1
ATOM 1247 O O . GLN A 1 157 ? -28.035 3.159 33.083 1.00 79.62 157 GLN A O 1
ATOM 1252 N N . GLU A 1 158 ? -28.022 2.127 35.082 1.00 75.50 158 GLU A N 1
ATOM 1253 C CA . GLU A 1 158 ? -26.826 1.316 34.825 1.00 75.50 158 GLU A CA 1
ATOM 1254 C C . GLU A 1 158 ? -27.011 0.383 33.618 1.00 75.50 158 GLU A C 1
ATOM 1256 O O . GLU A 1 158 ? -26.137 0.317 32.756 1.00 75.50 158 GLU A O 1
ATOM 1261 N N . ASN A 1 159 ? -28.173 -0.265 33.471 1.00 73.25 159 ASN A N 1
ATOM 1262 C CA . ASN A 1 159 ? -28.470 -1.107 32.304 1.00 73.25 159 ASN A CA 1
ATOM 1263 C C . ASN A 1 159 ? -28.536 -0.312 30.993 1.00 73.25 159 ASN A C 1
ATOM 1265 O O . ASN A 1 159 ? -28.059 -0.775 29.954 1.00 73.25 159 ASN A O 1
ATOM 1269 N N . LYS A 1 160 ? -29.114 0.895 31.024 1.00 82.38 160 LYS A N 1
ATOM 1270 C CA . LYS A 1 160 ? -29.150 1.784 29.855 1.00 82.38 160 LYS A CA 1
ATOM 1271 C C . LYS A 1 160 ? -27.735 2.204 29.445 1.00 82.38 160 LYS A C 1
ATOM 1273 O O . LYS A 1 160 ? -27.417 2.175 28.257 1.00 82.38 160 LYS A O 1
ATOM 1278 N N . ALA A 1 161 ? -26.877 2.527 30.414 1.00 75.25 161 ALA A N 1
ATOM 1279 C CA . ALA A 1 161 ? -25.472 2.839 30.165 1.00 75.25 161 ALA A CA 1
ATOM 1280 C C . ALA A 1 161 ? -24.707 1.632 29.590 1.00 75.25 161 ALA A C 1
ATOM 1282 O O . ALA A 1 161 ? -23.927 1.779 28.650 1.00 75.25 161 ALA A O 1
ATOM 1283 N N . LEU A 1 162 ? -24.971 0.428 30.101 1.00 76.06 162 LEU A N 1
ATOM 1284 C CA . LEU A 1 162 ? -24.339 -0.814 29.653 1.00 76.06 162 LEU A CA 1
ATOM 1285 C C . LEU A 1 162 ? -24.734 -1.180 28.214 1.00 76.06 162 LEU A C 1
ATOM 1287 O O . LEU A 1 162 ? -23.873 -1.564 27.419 1.00 76.06 162 LEU A O 1
ATOM 1291 N N . ARG A 1 163 ? -26.004 -0.975 27.838 1.00 78.50 163 ARG A N 1
ATOM 1292 C CA . ARG A 1 163 ? -26.461 -1.092 26.441 1.00 78.50 163 ARG A CA 1
ATOM 1293 C C . ARG A 1 163 ? -25.707 -0.143 25.513 1.00 78.50 163 ARG A C 1
ATOM 1295 O O . ARG A 1 163 ? -25.121 -0.606 24.543 1.00 78.50 163 ARG A O 1
ATOM 1302 N N . LEU A 1 164 ? -25.632 1.144 25.860 1.00 83.94 164 LEU A N 1
ATOM 1303 C CA . LEU A 1 164 ? -24.908 2.139 25.057 1.00 83.94 164 LEU A CA 1
ATOM 1304 C C . LEU A 1 164 ? -23.422 1.784 24.886 1.00 83.94 164 LEU A C 1
ATOM 1306 O O . LEU A 1 164 ? -22.867 1.934 23.797 1.00 83.94 164 LEU A O 1
ATOM 1310 N N . LYS A 1 165 ? -22.773 1.270 25.939 1.00 80.81 165 LYS A N 1
ATOM 1311 C CA . LYS A 1 165 ? -21.389 0.778 25.854 1.00 80.81 165 LYS A CA 1
ATOM 1312 C C . LYS A 1 165 ? -21.261 -0.420 24.910 1.00 80.81 165 LYS A C 1
ATOM 1314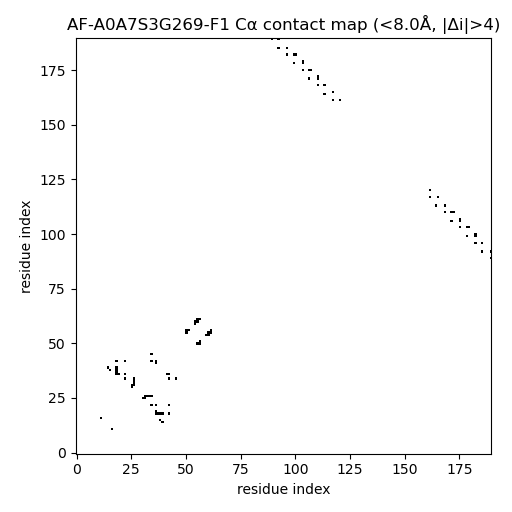 O O . LYS A 1 165 ? -20.328 -0.462 24.113 1.00 80.81 165 LYS A O 1
ATOM 1319 N N . THR A 1 166 ? -2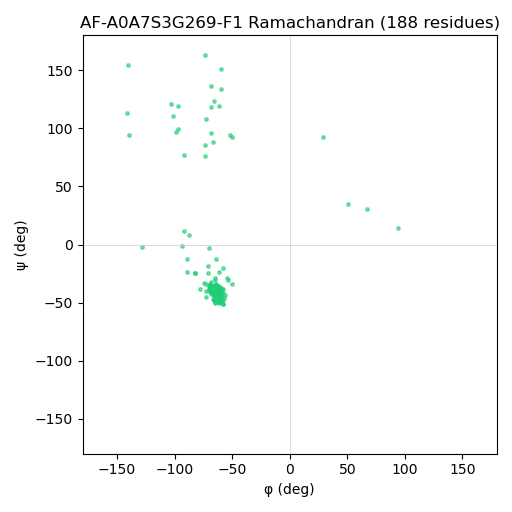2.207 -1.355 24.958 1.00 78.38 166 THR A N 1
ATOM 1320 C CA . THR A 1 166 ? -22.220 -2.542 24.084 1.00 78.38 166 THR A CA 1
ATOM 1321 C C . THR A 1 166 ? -22.408 -2.151 22.615 1.00 78.38 166 THR A C 1
ATOM 1323 O O . THR A 1 166 ? -21.680 -2.637 21.749 1.00 78.38 166 THR A O 1
ATOM 1326 N N . ASP A 1 167 ? -23.301 -1.200 22.334 1.00 81.81 167 ASP A N 1
ATOM 1327 C CA . ASP A 1 167 ? -23.515 -0.668 20.983 1.00 81.81 167 ASP A CA 1
ATOM 1328 C C . ASP A 1 167 ? -22.255 0.024 20.438 1.00 81.81 167 ASP A C 1
ATOM 1330 O O . ASP A 1 167 ? -21.900 -0.137 19.267 1.00 81.81 167 ASP A O 1
ATOM 1334 N N . ASN A 1 168 ? -21.528 0.756 21.288 1.00 81.69 168 ASN A N 1
ATOM 1335 C CA . ASN A 1 168 ? -20.256 1.372 20.910 1.00 81.69 168 ASN A CA 1
ATOM 1336 C C . ASN A 1 168 ? -19.169 0.337 20.583 1.00 81.69 168 ASN A C 1
ATOM 1338 O O . ASN A 1 168 ? -18.411 0.545 19.635 1.00 81.69 168 ASN A O 1
ATOM 1342 N N . ILE A 1 169 ? -19.109 -0.790 21.300 1.00 77.25 169 ILE A N 1
ATOM 1343 C CA . ILE A 1 169 ? -18.183 -1.888 20.969 1.00 77.25 169 ILE A CA 1
ATOM 1344 C C . ILE A 1 169 ? -18.513 -2.477 19.604 1.00 77.25 169 ILE A C 1
ATOM 1346 O O . ILE A 1 169 ? -17.611 -2.652 18.791 1.00 77.25 169 ILE A O 1
ATOM 1350 N N . MET A 1 170 ? -19.791 -2.741 19.322 1.00 77.06 170 MET A N 1
ATOM 1351 C CA . MET A 1 170 ? -20.210 -3.289 18.029 1.00 77.06 170 MET A CA 1
ATOM 1352 C C . MET A 1 170 ? -19.841 -2.356 16.870 1.00 77.06 170 MET A C 1
ATOM 1354 O O . MET A 1 170 ? -19.355 -2.816 15.835 1.00 77.06 170 MET A O 1
ATOM 1358 N N . LYS A 1 171 ? -19.999 -1.037 17.054 1.00 84.06 171 LYS A N 1
ATOM 1359 C CA . LYS A 1 171 ? -19.549 -0.036 16.073 1.00 84.06 171 LYS A CA 1
ATOM 1360 C C . LYS A 1 171 ? -18.032 -0.078 15.868 1.00 84.06 171 LYS A C 1
ATOM 1362 O O . LYS A 1 171 ? -17.586 -0.102 14.725 1.00 84.06 171 LYS A O 1
ATOM 1367 N N . LYS A 1 172 ? -17.240 -0.135 16.944 1.00 78.06 172 LYS A N 1
ATOM 1368 C CA . LYS A 1 172 ? -15.772 -0.209 16.846 1.00 78.06 172 LYS A CA 1
ATOM 1369 C C . LYS A 1 172 ? -15.282 -1.517 16.229 1.00 78.06 172 LYS A C 1
ATOM 1371 O O . LYS A 1 172 ? -14.397 -1.482 15.386 1.00 78.06 172 LYS A O 1
ATOM 1376 N N . ALA A 1 173 ? -15.885 -2.652 16.576 1.00 73.12 173 ALA A N 1
ATOM 1377 C CA . ALA A 1 173 ? -15.561 -3.946 15.979 1.00 73.12 173 ALA A CA 1
ATO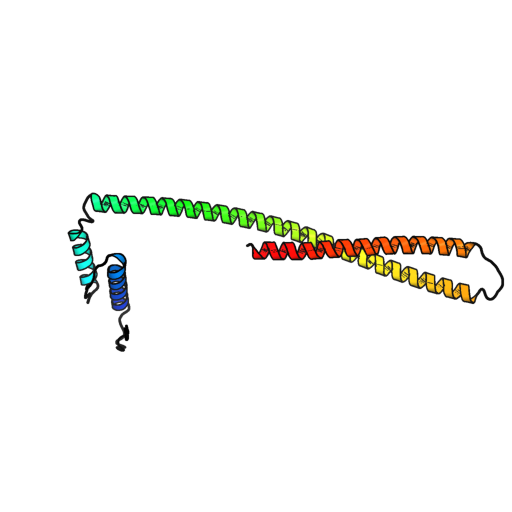M 1378 C C . ALA A 1 173 ? -15.800 -3.951 14.459 1.00 73.12 173 ALA A C 1
ATOM 1380 O O . ALA A 1 173 ? -14.996 -4.506 13.715 1.00 73.12 173 ALA A O 1
ATOM 1381 N N . ARG A 1 174 ? -16.856 -3.271 13.986 1.00 80.81 174 ARG A N 1
ATOM 1382 C CA . ARG A 1 174 ? -17.103 -3.073 12.550 1.00 80.81 174 ARG A CA 1
ATOM 1383 C C . ARG A 1 174 ? -15.997 -2.250 11.880 1.00 80.81 174 ARG A C 1
ATOM 1385 O O . ARG A 1 174 ? -15.519 -2.652 10.826 1.00 80.81 174 ARG A O 1
ATOM 1392 N N . ILE A 1 175 ? -15.576 -1.145 12.497 1.00 78.19 175 ILE A N 1
ATOM 1393 C CA . ILE A 1 175 ? -14.463 -0.315 11.997 1.00 78.19 175 ILE A CA 1
ATOM 1394 C C . ILE A 1 175 ? -13.165 -1.131 11.944 1.00 78.19 175 ILE A C 1
ATOM 1396 O O . ILE A 1 175 ? -12.400 -1.021 10.996 1.00 78.19 175 ILE A O 1
ATOM 1400 N N . LEU A 1 176 ? -12.933 -1.988 12.937 1.00 74.94 176 LEU A N 1
ATOM 1401 C CA . LEU A 1 176 ? -11.752 -2.846 13.005 1.00 74.94 176 LEU A CA 1
ATOM 1402 C C . LEU A 1 176 ? -11.747 -3.908 11.892 1.00 74.94 176 LEU A C 1
ATOM 1404 O O . LEU A 1 176 ? -10.699 -4.170 11.309 1.00 74.94 176 LEU A O 1
ATOM 1408 N N . GLY A 1 177 ? -12.919 -4.454 11.546 1.00 77.56 177 GLY A N 1
ATOM 1409 C CA . GLY A 1 177 ? -13.100 -5.300 10.361 1.00 77.56 177 GLY A CA 1
ATOM 1410 C C . GLY A 1 177 ? -12.753 -4.568 9.061 1.00 77.56 177 GLY A C 1
ATOM 1411 O O . GLY A 1 177 ? -11.925 -5.051 8.301 1.00 77.56 177 GLY A O 1
ATOM 1412 N N . GLN A 1 178 ? -13.277 -3.353 8.869 1.00 82.75 178 GLN A N 1
ATOM 1413 C CA . GLN A 1 178 ? -12.943 -2.514 7.705 1.00 82.75 178 GLN A CA 1
ATOM 1414 C C . GLN A 1 178 ? -11.452 -2.145 7.651 1.00 82.75 178 GLN A C 1
ATOM 1416 O O . GLN A 1 178 ? -10.860 -2.093 6.581 1.00 82.75 178 GLN A O 1
ATOM 1421 N N . CYS A 1 179 ? -10.823 -1.930 8.811 1.00 79.12 179 CYS A N 1
ATOM 1422 C CA . CYS A 1 179 ? -9.389 -1.663 8.920 1.00 79.12 179 CYS A CA 1
ATOM 1423 C C . CYS A 1 179 ? -8.562 -2.831 8.365 1.00 79.12 179 CYS A C 1
ATOM 1425 O O . CYS A 1 179 ? -7.587 -2.606 7.653 1.00 79.12 179 CYS A O 1
ATOM 1427 N N . ARG A 1 180 ? -8.976 -4.072 8.658 1.00 76.38 180 ARG A N 1
ATOM 1428 C CA . ARG A 1 180 ? -8.348 -5.285 8.125 1.00 76.38 180 ARG A CA 1
ATOM 1429 C C . ARG A 1 180 ? -8.534 -5.403 6.613 1.00 76.38 180 ARG A C 1
ATOM 1431 O O . ARG A 1 180 ? -7.549 -5.614 5.916 1.00 76.38 180 ARG A O 1
ATOM 1438 N N . ASP A 1 181 ? -9.755 -5.216 6.120 1.00 79.88 181 ASP A N 1
ATOM 1439 C CA . ASP A 1 181 ? -10.048 -5.309 4.684 1.00 79.88 181 ASP A CA 1
ATOM 1440 C C . ASP A 1 181 ? -9.264 -4.252 3.878 1.00 79.88 181 ASP A C 1
ATOM 1442 O O . ASP A 1 181 ? -8.739 -4.538 2.804 1.00 79.88 181 ASP A O 1
ATOM 1446 N N . ASP A 1 182 ? -9.116 -3.037 4.416 1.00 77.69 182 ASP A N 1
ATOM 1447 C CA . ASP A 1 182 ? -8.333 -1.966 3.790 1.00 77.69 182 ASP A CA 1
ATOM 1448 C C . ASP A 1 182 ? -6.825 -2.272 3.770 1.00 77.69 182 ASP A C 1
ATOM 1450 O O . ASP A 1 182 ? -6.144 -1.937 2.800 1.00 77.69 182 ASP A O 1
ATOM 1454 N N . VAL A 1 183 ? -6.298 -2.919 4.816 1.00 72.12 183 VAL A N 1
ATOM 1455 C CA . VAL A 1 183 ? -4.907 -3.403 4.868 1.00 72.12 183 VAL A CA 1
ATOM 1456 C C . VAL A 1 183 ? -4.681 -4.497 3.822 1.00 72.12 183 VAL A C 1
ATOM 1458 O O . VAL A 1 183 ? -3.745 -4.384 3.031 1.00 72.12 183 VAL A O 1
ATOM 1461 N N . ASP A 1 184 ? -5.554 -5.508 3.767 1.00 75.00 184 ASP A N 1
ATOM 1462 C CA . ASP A 1 184 ? -5.457 -6.615 2.806 1.00 75.00 184 ASP A CA 1
ATOM 1463 C C . ASP A 1 184 ? -5.530 -6.095 1.353 1.00 75.00 184 ASP A C 1
ATOM 1465 O O . ASP A 1 184 ? -4.739 -6.501 0.498 1.00 75.00 184 ASP A O 1
ATOM 1469 N N . ASN A 1 185 ? -6.400 -5.114 1.084 1.00 77.19 185 ASN A N 1
ATOM 1470 C CA . ASN A 1 185 ? -6.500 -4.457 -0.222 1.00 77.19 185 ASN A CA 1
ATOM 1471 C C . ASN A 1 185 ? -5.253 -3.638 -0.591 1.00 77.19 185 ASN A C 1
ATOM 1473 O O . ASN A 1 185 ? -4.847 -3.645 -1.753 1.00 77.19 185 ASN A O 1
ATOM 1477 N N . GLN A 1 186 ? -4.632 -2.930 0.361 1.00 70.44 186 GLN A N 1
ATOM 1478 C CA . GLN A 1 186 ? -3.395 -2.190 0.084 1.00 70.44 186 GLN A CA 1
ATOM 1479 C C . GLN A 1 186 ? -2.202 -3.117 -0.165 1.00 70.44 186 GLN A C 1
ATOM 1481 O O . GLN A 1 186 ? -1.363 -2.789 -0.999 1.00 70.44 186 GLN A O 1
ATOM 1486 N N . VAL A 1 187 ? -2.140 -4.274 0.500 1.00 70.88 187 VAL A N 1
ATOM 1487 C CA . VAL A 1 187 ? -1.097 -5.284 0.258 1.00 70.88 187 VAL A CA 1
ATOM 1488 C C . VAL A 1 187 ? -1.249 -5.926 -1.120 1.00 70.88 187 VAL A C 1
ATOM 1490 O O . VAL A 1 187 ? -0.252 -6.066 -1.812 1.00 70.88 187 VAL A O 1
ATOM 1493 N N . LEU A 1 188 ? -2.470 -6.265 -1.552 1.00 73.88 188 LEU A N 1
ATOM 1494 C CA . LEU A 1 188 ? -2.730 -6.806 -2.899 1.00 73.88 188 LEU A CA 1
ATOM 1495 C C . LEU A 1 188 ? -2.348 -5.847 -4.034 1.00 73.88 188 LEU A C 1
ATOM 1497 O O . LEU A 1 188 ? -2.163 -6.278 -5.170 1.00 73.88 188 LEU A O 1
ATOM 1501 N N . TRP A 1 189 ? -2.301 -4.548 -3.743 1.00 62.59 189 TRP A N 1
ATOM 1502 C CA . TRP A 1 189 ? -1.966 -3.518 -4.718 1.00 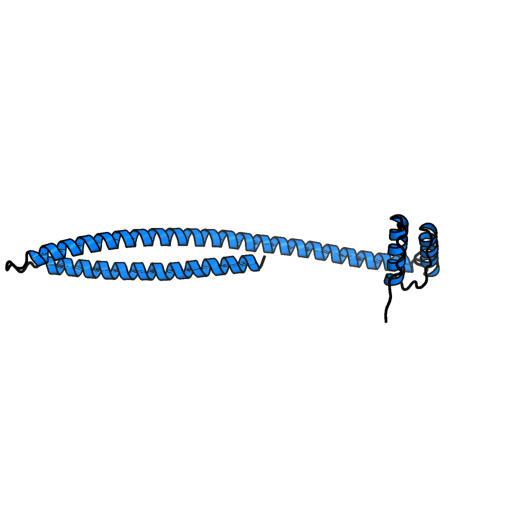62.59 189 TRP A CA 1
ATOM 1503 C C . TRP A 1 189 ? -0.450 -3.346 -4.924 1.00 62.59 189 TRP A C 1
ATOM 1505 O O . TRP A 1 189 ? -0.045 -2.864 -5.983 1.00 62.59 189 TRP A O 1
ATOM 1515 N N . ILE A 1 190 ? 0.367 -3.710 -3.927 1.00 63.22 190 ILE A N 1
ATOM 1516 C CA . ILE A 1 190 ? 1.843 -3.692 -3.978 1.00 63.22 190 ILE A CA 1
ATOM 1517 C C . ILE A 1 190 ? 2.349 -4.900 -4.771 1.00 63.22 190 ILE A C 1
ATOM 1519 O O . ILE A 1 190 ? 3.221 -4.682 -5.643 1.00 63.22 190 ILE A O 1
#